Protein AF-A0A940ESU6-F1 (afdb_monomer)

Radius of gyration: 24.64 Å; Cα contacts (8 Å, |Δi|>4): 566; chains: 1; bounding box: 49×65×62 Å

Sequence (366 aa):
MRFLMAGLPDREAAVLEAFIGMSRRGATCERLRGTRLPASAAAAGDHCIVDLSGLDMPAWSVDREARLKALLDGRSAVIIVPPGEGGGWLSASSRAAIRQPAAWVQKPCTTEAVRAALDQILGGSPTQAVASPALSRAGWRPSLEGLTLATGAIAALDEAFPQVRQKSFLRLLTDALDRQRPCELRVSNVQVLIVEPRRGWVASSVPPSLLARLARGEHPAEAILVREFSEAQACERARALGPRQELGTFMWQRCIDAWRGGAGGPASRDLAIRLDACPDFTRLAAPAPVHLQLAAICLKTPQSFSALRRLFPRHDAADIALFFVGAVLSGAARVLPLGAAPQAAPAVDPSPRRRGFFRALLDKLF

Nearest PDB structures (foldseek):
  4d6x-assembly1_A  TM=5.826E-01  e=1.244E-01  Brucella abortus
  5m7n-assembly1_A  TM=5.277E-01  e=8.865E-02  Brucella abortus str. 2308 A
  5m7o-assembly1_B  TM=6.537E-01  e=4.829E-01  Brucella abortus str. 2308 A
  5m7p-assembly1_A  TM=5.525E-01  e=1.955E-01  Brucella abortus str. 2308 A
  5m7o-assembly1_A  TM=5.068E-01  e=1.650E-01  Brucella abortus str. 2308 A

Mean predicted aligned error: 18.27 Å

Structure (mmCIF, N/CA/C/O backbone):
data_AF-A0A940ESU6-F1
#
_entry.id   AF-A0A940ESU6-F1
#
loop_
_atom_site.group_PDB
_atom_site.id
_atom_site.type_symbol
_atom_site.label_atom_id
_atom_site.label_alt_id
_atom_site.label_comp_id
_atom_site.label_asym_id
_atom_site.label_entity_id
_atom_site.label_seq_id
_atom_site.pdbx_PDB_ins_code
_atom_site.Cartn_x
_atom_site.Cartn_y
_atom_site.Cartn_z
_atom_site.occupancy
_atom_site.B_iso_or_equiv
_atom_site.auth_seq_id
_atom_site.auth_comp_id
_atom_site.auth_asym_id
_atom_site.auth_atom_id
_atom_site.pdbx_PDB_model_num
ATOM 1 N N . MET A 1 1 ? -24.312 31.642 16.211 1.00 73.31 1 MET A N 1
ATOM 2 C CA . MET A 1 1 ? -22.966 31.761 15.600 1.00 73.31 1 MET A CA 1
ATOM 3 C C . MET A 1 1 ? -23.152 31.884 14.107 1.00 73.31 1 MET A C 1
ATOM 5 O O . MET A 1 1 ? -23.966 31.136 13.575 1.00 73.31 1 MET A O 1
ATOM 9 N N . ARG A 1 2 ? -22.461 32.812 13.450 1.00 78.88 2 ARG A N 1
ATOM 10 C CA . ARG A 1 2 ? -22.667 33.063 12.019 1.00 78.88 2 ARG A CA 1
ATOM 11 C C . ARG A 1 2 ? -21.401 32.747 11.233 1.00 78.88 2 ARG A C 1
ATOM 13 O O . ARG A 1 2 ? -20.345 33.298 11.544 1.00 78.88 2 ARG A O 1
ATOM 20 N N . PHE A 1 3 ? -21.520 31.864 10.248 1.00 81.50 3 PHE A N 1
ATOM 21 C CA . PHE A 1 3 ? -20.424 31.421 9.392 1.00 81.50 3 PHE A CA 1
ATOM 22 C C . PHE A 1 3 ? -20.584 31.986 7.987 1.00 81.50 3 PHE A C 1
ATOM 24 O O . PHE A 1 3 ? -21.598 31.743 7.340 1.00 81.50 3 PHE A O 1
ATOM 31 N N . LEU A 1 4 ? -19.561 32.678 7.496 1.00 83.06 4 LEU A N 1
ATOM 32 C CA . LEU A 1 4 ? -19.469 33.078 6.098 1.00 83.06 4 LEU A CA 1
ATOM 33 C C . LEU A 1 4 ? -18.681 32.024 5.315 1.00 83.06 4 LEU A C 1
ATOM 35 O O . LEU A 1 4 ? -17.553 31.702 5.680 1.00 83.06 4 LEU A O 1
ATOM 39 N N . MET A 1 5 ? -19.244 31.507 4.229 1.00 85.12 5 MET A N 1
ATOM 40 C CA . MET A 1 5 ? -18.590 30.552 3.333 1.00 85.12 5 MET A CA 1
ATOM 41 C C . MET A 1 5 ? -18.234 31.217 2.003 1.00 85.12 5 MET A C 1
ATOM 43 O O . MET A 1 5 ? -19.119 31.740 1.330 1.00 85.12 5 MET A O 1
ATOM 47 N N . ALA A 1 6 ? -16.961 31.174 1.603 1.00 82.94 6 ALA A N 1
ATOM 48 C CA . ALA A 1 6 ? -16.468 31.804 0.377 1.00 82.94 6 ALA A CA 1
ATOM 49 C C . ALA A 1 6 ? -15.573 30.858 -0.438 1.00 82.94 6 ALA A C 1
ATOM 51 O O . ALA A 1 6 ? -14.748 30.134 0.117 1.00 82.94 6 ALA A O 1
ATOM 52 N N . GLY A 1 7 ? -15.728 30.870 -1.766 1.00 76.88 7 GLY A N 1
ATOM 53 C CA . GLY A 1 7 ? -14.922 30.058 -2.690 1.00 76.88 7 GLY A CA 1
ATOM 54 C C . GLY A 1 7 ? -15.254 28.563 -2.708 1.00 76.88 7 GLY A C 1
ATOM 55 O O . GLY A 1 7 ? -14.616 27.812 -3.433 1.00 76.88 7 GLY A O 1
ATOM 56 N N . LEU A 1 8 ? -16.240 28.109 -1.935 1.00 81.19 8 LEU A N 1
ATOM 57 C CA . LEU A 1 8 ? -16.638 26.703 -1.899 1.00 81.19 8 LEU A CA 1
ATOM 58 C C . LEU A 1 8 ? -17.593 26.367 -3.060 1.00 81.19 8 LEU A C 1
ATOM 60 O O . LEU A 1 8 ? -18.549 27.115 -3.283 1.00 81.19 8 LEU A O 1
ATOM 64 N N . PRO A 1 9 ? -17.410 25.230 -3.759 1.00 79.19 9 PRO A N 1
ATOM 65 C CA . PRO A 1 9 ? -18.409 24.704 -4.687 1.00 79.19 9 PRO A CA 1
ATOM 66 C C . PRO A 1 9 ? -19.761 24.486 -3.992 1.00 79.19 9 PRO A C 1
ATOM 68 O O . PRO A 1 9 ? -19.794 24.058 -2.837 1.00 79.19 9 PRO A O 1
ATOM 71 N N . ASP A 1 10 ? -20.882 24.680 -4.698 1.00 75.44 10 ASP A N 1
ATOM 72 C CA . ASP A 1 10 ? -22.237 24.594 -4.114 1.00 75.44 10 ASP A CA 1
ATOM 73 C C . ASP A 1 10 ? -22.499 23.288 -3.349 1.00 75.44 10 ASP A C 1
ATOM 75 O O . ASP A 1 10 ? -23.154 23.288 -2.302 1.00 75.44 10 ASP A O 1
ATOM 79 N N . ARG A 1 11 ? -21.949 22.177 -3.856 1.00 75.81 11 ARG A N 1
ATOM 80 C CA . ARG A 1 11 ? -22.033 20.856 -3.225 1.00 75.81 11 ARG A CA 1
ATOM 81 C C . ARG A 1 11 ? -21.258 20.792 -1.906 1.00 75.81 11 ARG A C 1
ATOM 83 O O . ARG A 1 11 ? -21.775 20.255 -0.933 1.00 75.81 11 ARG A O 1
ATOM 90 N N . GLU A 1 12 ? -20.039 21.325 -1.864 1.00 74.50 12 GLU A N 1
ATOM 91 C CA . GLU A 1 12 ? -19.199 21.330 -0.657 1.00 74.50 12 GLU A CA 1
ATOM 92 C C . GLU A 1 12 ? -19.767 22.283 0.400 1.00 74.50 12 GLU A C 1
ATOM 94 O O . GLU A 1 12 ? -19.873 21.913 1.569 1.00 74.50 12 GLU A O 1
ATOM 99 N N . ALA A 1 13 ? -20.229 23.464 -0.021 1.00 78.88 13 ALA A N 1
ATOM 100 C CA . ALA A 1 13 ? -20.897 24.421 0.855 1.00 78.88 13 ALA A CA 1
ATOM 101 C C . ALA A 1 13 ? -22.163 23.826 1.497 1.00 78.88 13 ALA A C 1
ATOM 103 O O . ALA A 1 13 ? -22.389 24.011 2.689 1.00 78.88 13 ALA A O 1
ATOM 104 N N . ALA A 1 14 ? -22.961 23.056 0.745 1.00 77.12 14 ALA A N 1
ATOM 105 C CA . ALA A 1 14 ? -24.153 22.391 1.279 1.00 77.12 14 ALA A CA 1
ATOM 106 C C . ALA A 1 14 ? -23.835 21.303 2.313 1.00 77.12 14 ALA A C 1
ATOM 108 O O . ALA A 1 14 ? -24.526 21.196 3.326 1.00 77.12 14 ALA A O 1
ATOM 109 N N . VAL A 1 15 ? -22.777 20.518 2.089 1.00 79.50 15 VAL A N 1
ATOM 110 C CA . VAL A 1 15 ? -22.324 19.508 3.058 1.00 79.50 15 VAL A CA 1
ATOM 111 C C . VAL A 1 15 ? -21.823 20.173 4.339 1.00 79.50 15 VAL A C 1
ATOM 113 O O . VAL A 1 15 ? -22.160 19.723 5.434 1.00 79.50 15 VAL A O 1
ATOM 116 N N . LEU A 1 16 ? -21.051 21.254 4.218 1.00 78.50 16 LEU A N 1
ATOM 117 C CA . LEU A 1 16 ? -20.539 21.995 5.370 1.00 78.50 16 LEU A CA 1
ATOM 118 C C . LEU A 1 16 ? -21.650 22.704 6.144 1.00 78.50 16 LEU A C 1
ATOM 120 O O . LEU A 1 16 ? -21.631 22.692 7.369 1.00 78.50 16 LEU A O 1
ATOM 124 N N . GLU A 1 17 ? -22.651 23.248 5.459 1.00 80.62 17 GLU A N 1
ATOM 125 C CA . GLU A 1 17 ? -23.815 23.869 6.093 1.00 80.62 17 GLU A CA 1
ATOM 126 C C . GLU A 1 17 ? -24.630 22.857 6.905 1.00 80.62 17 GLU A C 1
ATOM 128 O O . GLU A 1 17 ? -24.913 23.095 8.081 1.00 80.62 17 GLU A O 1
ATOM 133 N N . ALA A 1 18 ? -24.931 21.690 6.325 1.00 77.38 18 ALA A N 1
ATOM 134 C CA . ALA A 1 18 ? -25.607 20.607 7.037 1.00 77.38 18 ALA A CA 1
ATOM 135 C C . ALA A 1 18 ? -24.786 20.131 8.247 1.00 77.38 18 ALA A C 1
ATOM 137 O O . ALA A 1 18 ? -25.321 19.930 9.339 1.00 77.38 18 ALA A O 1
ATOM 138 N N . PHE A 1 19 ? -23.468 20.006 8.077 1.00 78.56 19 PHE A N 1
ATOM 139 C CA . PHE A 1 19 ? -22.555 19.605 9.141 1.00 78.56 19 PHE A CA 1
ATOM 140 C C . PHE A 1 19 ? -22.492 20.624 10.290 1.00 78.56 19 PHE A C 1
ATOM 142 O O . PHE A 1 19 ? -22.550 20.242 11.462 1.00 78.56 19 PHE A O 1
ATOM 149 N N . ILE A 1 20 ? -22.403 21.919 9.984 1.00 78.12 20 ILE A N 1
ATOM 150 C CA . ILE A 1 20 ? -22.392 22.994 10.983 1.00 78.12 20 ILE A CA 1
ATOM 151 C C . ILE A 1 20 ? -23.740 23.049 11.708 1.00 78.12 20 ILE A C 1
ATOM 153 O O . ILE A 1 20 ? -23.760 23.098 12.937 1.00 78.12 20 ILE A O 1
ATOM 157 N N . GLY A 1 21 ? -24.856 22.936 10.981 1.00 74.38 21 GLY A N 1
ATOM 158 C CA . GLY A 1 21 ? -26.196 22.895 11.571 1.00 74.38 21 GLY A CA 1
ATOM 159 C C . GLY A 1 21 ? -26.410 21.702 12.512 1.00 74.38 21 GLY A C 1
ATOM 160 O O . GLY A 1 21 ? -27.033 21.845 13.565 1.00 74.38 21 GLY A O 1
ATOM 161 N N . MET A 1 22 ? -25.846 20.533 12.184 1.00 73.31 22 MET A N 1
ATOM 162 C CA . MET A 1 22 ? -25.889 19.340 13.040 1.00 73.31 22 MET A CA 1
ATOM 163 C C . MET A 1 22 ? -24.977 19.440 14.269 1.00 73.31 22 MET A C 1
ATOM 165 O O . MET A 1 22 ? -25.348 18.993 15.354 1.00 73.31 22 MET A O 1
ATOM 169 N N . SER A 1 23 ? -23.767 19.977 14.100 1.00 68.88 23 SER A N 1
ATOM 170 C CA . SER A 1 23 ? -22.746 20.022 15.156 1.00 68.88 23 SER A CA 1
ATOM 171 C C . SER A 1 23 ? -22.930 21.194 16.122 1.00 68.88 23 SER A C 1
ATOM 173 O O . SER A 1 23 ? -22.503 21.112 17.277 1.00 68.88 23 SER A O 1
ATOM 175 N N . ARG A 1 24 ? -23.583 22.277 15.681 1.00 71.94 24 ARG A N 1
ATOM 176 C CA . ARG A 1 24 ? -23.771 23.516 16.441 1.00 71.94 24 ARG A CA 1
ATOM 177 C C . ARG A 1 24 ? -25.217 24.002 16.298 1.00 71.94 24 ARG A C 1
ATOM 179 O O . ARG A 1 24 ? -25.587 24.658 15.327 1.00 71.94 24 ARG A O 1
ATOM 186 N N . ARG A 1 25 ? -26.048 23.701 17.304 1.00 66.69 25 ARG A N 1
ATOM 187 C CA . ARG A 1 25 ? -27.444 24.170 17.348 1.00 66.69 25 ARG A CA 1
ATOM 188 C C . ARG A 1 25 ? -27.490 25.702 17.296 1.00 66.69 25 ARG A C 1
ATOM 190 O O . ARG A 1 25 ? -26.841 26.361 18.102 1.00 66.69 25 ARG A O 1
ATOM 197 N N . GLY A 1 26 ? -28.265 26.257 16.363 1.00 69.06 26 GLY A N 1
ATOM 198 C CA . GLY A 1 26 ? -28.421 27.708 16.196 1.00 69.06 26 GLY A CA 1
ATOM 199 C C . GLY A 1 26 ? -27.279 28.403 15.441 1.00 69.06 26 GLY A C 1
ATOM 200 O O . GLY A 1 26 ? -27.174 29.630 15.487 1.00 69.06 26 GLY A O 1
ATOM 201 N N . ALA A 1 27 ? -26.400 27.652 14.768 1.00 76.69 27 ALA A N 1
ATOM 202 C CA . ALA A 1 27 ? -25.457 28.227 13.816 1.00 76.69 27 ALA A CA 1
ATOM 203 C C . ALA A 1 27 ? -26.153 28.547 12.484 1.00 76.69 27 ALA A C 1
ATOM 205 O O . ALA A 1 27 ? -26.906 27.724 11.966 1.00 76.69 27 ALA A O 1
ATOM 206 N N . THR A 1 28 ? -25.891 29.728 11.925 1.00 77.88 28 THR A N 1
ATOM 207 C CA . THR A 1 28 ? -26.355 30.114 10.587 1.00 77.88 28 THR A CA 1
ATOM 208 C C . THR A 1 28 ? -25.169 30.213 9.644 1.00 77.88 28 THR A C 1
ATOM 210 O O . THR A 1 28 ? -24.077 30.627 10.042 1.00 77.88 28 THR A O 1
ATOM 213 N N . CYS A 1 29 ? -25.379 29.809 8.396 1.00 80.12 29 CYS A N 1
ATOM 214 C CA . CYS A 1 29 ? -24.358 29.843 7.365 1.00 80.12 29 CYS A CA 1
ATOM 215 C C . CYS A 1 29 ? -24.812 30.743 6.220 1.00 80.12 29 CYS A C 1
ATOM 217 O O . CYS A 1 29 ? -25.910 30.571 5.699 1.00 80.12 29 CYS A O 1
ATOM 219 N N . GLU A 1 30 ? -23.961 31.674 5.810 1.00 80.12 30 GLU A N 1
ATOM 220 C CA . GLU A 1 30 ? -24.191 32.534 4.656 1.00 80.12 30 GLU A CA 1
ATOM 221 C C . GLU A 1 30 ? -23.155 32.221 3.580 1.00 80.12 30 GLU A C 1
ATOM 223 O O . GLU A 1 30 ? -21.959 32.113 3.858 1.00 80.12 30 GLU A O 1
ATOM 228 N N . ARG A 1 31 ? -23.610 32.032 2.339 1.00 81.31 31 ARG A N 1
ATOM 229 C CA . ARG A 1 31 ? -22.743 31.678 1.212 1.00 81.31 31 ARG A CA 1
ATOM 230 C C . ARG A 1 31 ? -22.482 32.905 0.357 1.00 81.31 31 ARG A C 1
ATOM 232 O O . ARG A 1 31 ? -23.414 33.488 -0.194 1.00 81.31 31 ARG A O 1
ATOM 239 N N . LEU A 1 32 ? -21.213 33.242 0.172 1.00 73.31 32 LEU A N 1
ATOM 240 C CA . LEU A 1 32 ? -20.806 34.273 -0.763 1.00 73.31 32 LEU A CA 1
ATOM 241 C C . LEU A 1 32 ? -20.721 33.682 -2.175 1.00 73.31 32 LEU A C 1
ATOM 243 O O . LEU A 1 32 ? -19.867 32.841 -2.457 1.00 73.31 32 LEU A O 1
ATOM 247 N N . ARG A 1 33 ? -21.614 34.121 -3.069 1.00 64.25 33 ARG A N 1
ATOM 248 C CA . ARG A 1 33 ? -21.587 33.734 -4.486 1.00 64.25 33 ARG A CA 1
ATOM 249 C C . ARG A 1 33 ? -20.715 34.710 -5.281 1.00 64.25 33 ARG A C 1
ATOM 251 O O . ARG A 1 33 ? -21.011 35.899 -5.328 1.00 64.25 33 ARG A O 1
ATOM 258 N N . GLY A 1 34 ? -19.676 34.189 -5.935 1.00 56.22 34 GLY A N 1
ATOM 259 C CA . GLY A 1 34 ? -18.743 34.954 -6.774 1.00 56.22 34 GLY A CA 1
ATOM 260 C C . GLY A 1 34 ? -17.385 35.241 -6.116 1.00 56.22 34 GLY A C 1
ATOM 261 O O . GLY A 1 34 ? -17.184 35.005 -4.929 1.00 56.22 34 GLY A O 1
ATOM 262 N N . THR A 1 35 ? -16.431 35.745 -6.908 1.00 51.88 35 THR A N 1
ATOM 263 C CA . THR A 1 35 ? -15.040 36.027 -6.487 1.00 51.88 35 THR A CA 1
ATOM 264 C C . THR A 1 35 ? -14.836 37.433 -5.906 1.00 51.88 35 THR A C 1
ATOM 266 O O . THR A 1 35 ? -13.734 37.765 -5.468 1.00 51.88 35 THR A O 1
ATOM 269 N N . ARG A 1 36 ? -15.877 38.280 -5.898 1.00 49.56 36 ARG A N 1
ATOM 270 C CA . ARG A 1 36 ? -15.840 39.651 -5.361 1.00 49.56 36 ARG A CA 1
ATOM 271 C C . ARG A 1 36 ? -16.763 39.789 -4.153 1.00 49.56 36 ARG A C 1
ATOM 273 O O . ARG A 1 36 ? -17.926 39.403 -4.208 1.00 49.56 36 ARG A O 1
ATOM 280 N N . LEU A 1 37 ? -16.235 40.385 -3.087 1.00 50.41 37 LEU A N 1
ATOM 281 C CA . LEU A 1 37 ? -16.977 40.741 -1.878 1.00 50.41 37 LEU A CA 1
ATOM 282 C C . LEU A 1 37 ? -17.888 41.951 -2.148 1.00 50.41 37 LEU A C 1
ATOM 284 O O . LEU A 1 37 ? -17.381 42.983 -2.592 1.00 50.41 37 LEU A O 1
ATOM 288 N N . PRO A 1 38 ? -19.199 41.887 -1.861 1.00 48.28 38 PRO A N 1
ATOM 289 C CA . PRO A 1 38 ? -20.012 43.084 -1.747 1.00 48.28 38 PRO A CA 1
ATOM 290 C C . PRO A 1 38 ? -19.592 43.843 -0.482 1.00 48.28 38 PRO A C 1
ATOM 292 O O . PRO A 1 38 ? -19.350 43.239 0.564 1.00 48.28 38 PRO A O 1
ATOM 295 N N . ALA A 1 39 ? -19.539 45.175 -0.559 1.00 42.62 39 ALA A N 1
ATOM 296 C CA . ALA A 1 39 ? -19.181 46.050 0.564 1.00 42.62 39 ALA A CA 1
ATOM 297 C C . ALA A 1 39 ? -20.083 45.859 1.809 1.00 42.62 39 ALA A C 1
ATOM 299 O O . ALA A 1 39 ? -19.706 46.235 2.913 1.00 42.62 39 ALA A O 1
ATOM 300 N N . SER A 1 40 ? -21.252 45.229 1.648 1.00 45.75 40 SER A N 1
ATOM 301 C CA . SER A 1 40 ? -22.200 44.896 2.717 1.00 45.75 40 SER A CA 1
ATOM 302 C C . SER A 1 40 ? -21.922 43.571 3.448 1.00 45.75 40 SER A C 1
ATOM 304 O O . SER A 1 40 ? -22.578 43.292 4.449 1.00 45.75 40 SER A O 1
ATOM 306 N N . ALA A 1 41 ? -20.942 42.761 3.019 1.00 46.97 41 ALA A N 1
ATOM 307 C CA . ALA A 1 41 ? -20.563 41.515 3.709 1.00 46.97 41 ALA A CA 1
ATOM 308 C C . ALA A 1 41 ? -19.864 41.747 5.069 1.00 46.97 41 ALA A C 1
ATOM 310 O O . ALA A 1 41 ? -19.589 40.793 5.804 1.00 46.97 41 ALA A O 1
ATOM 311 N N . ALA A 1 42 ? -19.597 43.013 5.415 1.00 46.09 42 ALA A N 1
ATOM 312 C CA . ALA A 1 42 ? -19.038 43.446 6.694 1.00 46.09 42 ALA A CA 1
ATOM 313 C C . ALA A 1 42 ? -19.939 43.106 7.900 1.00 46.09 42 ALA A C 1
ATOM 315 O O . ALA A 1 42 ? -19.461 43.040 9.027 1.00 46.09 42 ALA A O 1
ATOM 316 N N . ALA A 1 43 ? -21.231 42.833 7.685 1.00 49.25 43 ALA A N 1
ATOM 317 C CA . ALA A 1 43 ? -22.179 42.584 8.771 1.00 49.25 43 ALA A CA 1
ATOM 318 C C . ALA A 1 43 ? -22.502 41.100 9.027 1.00 49.25 43 ALA A C 1
ATOM 320 O O . ALA A 1 43 ? -23.315 40.826 9.906 1.00 49.25 43 ALA A O 1
ATOM 321 N N . ALA A 1 44 ? -21.915 40.136 8.307 1.00 52.34 44 ALA A N 1
ATOM 322 C CA . ALA A 1 44 ? -22.524 38.812 8.098 1.00 52.34 44 ALA A CA 1
ATOM 323 C C . ALA A 1 44 ? -21.746 37.583 8.633 1.00 52.34 44 ALA A C 1
ATOM 325 O O . ALA A 1 44 ? -21.850 36.491 8.082 1.00 52.34 44 ALA A O 1
ATOM 326 N N . GLY A 1 45 ? -20.962 37.697 9.707 1.00 58.44 45 GLY A N 1
ATOM 327 C CA . GLY A 1 45 ? -20.339 36.498 10.281 1.00 58.44 45 GLY A CA 1
ATOM 328 C C . GLY A 1 45 ? -19.322 36.765 11.375 1.00 58.44 45 GLY A C 1
ATOM 329 O O . GLY A 1 45 ? -18.513 37.673 11.230 1.00 58.44 45 GLY A O 1
ATOM 330 N N . ASP A 1 46 ? -19.331 35.936 12.419 1.00 69.88 46 ASP A N 1
ATOM 331 C CA . ASP A 1 46 ? -18.294 35.936 13.462 1.00 69.88 46 ASP A CA 1
ATOM 332 C C . ASP A 1 46 ? -17.089 35.072 13.023 1.00 69.88 46 ASP A C 1
ATOM 334 O O . ASP A 1 46 ? -15.964 35.265 13.487 1.00 69.88 46 ASP A O 1
ATOM 338 N N . HIS A 1 47 ? -17.316 34.139 12.082 1.00 81.56 47 HIS A N 1
ATOM 339 C CA . HIS A 1 47 ? -16.320 33.198 11.565 1.00 81.56 47 HIS A CA 1
ATOM 340 C C . HIS A 1 47 ? -16.428 33.008 10.045 1.00 81.56 47 HIS A C 1
ATOM 342 O O . HIS A 1 47 ? -17.515 33.115 9.474 1.00 81.56 47 HIS A O 1
ATOM 348 N N . CYS A 1 48 ? -15.315 32.661 9.396 1.00 83.38 48 CYS A N 1
ATOM 349 C CA . CYS A 1 48 ? -15.237 32.445 7.949 1.00 83.38 48 CYS A CA 1
ATOM 350 C C . CYS A 1 48 ? -14.714 31.045 7.597 1.00 83.38 48 CYS A C 1
ATOM 352 O O . CYS A 1 48 ? -13.814 30.527 8.251 1.00 83.38 48 CYS A O 1
ATOM 354 N N . ILE A 1 49 ? -15.230 30.454 6.521 1.00 86.06 49 ILE A N 1
ATOM 355 C CA . ILE A 1 49 ? -14.673 29.269 5.863 1.00 86.06 49 ILE A CA 1
ATOM 356 C C . ILE A 1 49 ? -14.370 29.652 4.419 1.00 86.06 49 ILE A C 1
ATOM 358 O O . ILE A 1 49 ? -15.267 30.038 3.669 1.00 86.06 49 ILE A O 1
ATOM 362 N N . VAL A 1 50 ? -13.099 29.576 4.039 1.00 86.31 50 VAL A N 1
ATOM 363 C CA . VAL A 1 50 ? -12.601 30.127 2.778 1.00 86.31 50 VAL A CA 1
ATOM 364 C C . VAL A 1 50 ? -11.843 29.064 2.002 1.00 86.31 50 VAL A C 1
ATOM 366 O O . VAL A 1 50 ? -10.856 28.546 2.506 1.00 86.31 50 VAL A O 1
ATOM 369 N N . ASP A 1 51 ? -12.241 28.788 0.763 1.00 86.81 51 ASP A N 1
ATOM 370 C CA . ASP A 1 51 ? -11.449 27.987 -0.175 1.00 86.81 51 ASP A CA 1
ATOM 371 C C . ASP A 1 51 ? -10.664 28.881 -1.135 1.00 86.81 51 ASP A C 1
ATOM 373 O O . ASP A 1 51 ? -11.226 29.554 -2.001 1.00 86.81 51 ASP A O 1
ATOM 377 N N . LEU A 1 52 ? -9.335 28.869 -0.992 1.00 84.19 52 LEU A N 1
ATOM 378 C CA . LEU A 1 52 ? -8.443 29.696 -1.802 1.00 84.19 52 LEU A CA 1
ATOM 379 C C . LEU A 1 52 ? -8.453 29.296 -3.277 1.00 84.19 52 LEU A C 1
ATOM 381 O O . LEU A 1 52 ? -8.239 30.146 -4.138 1.00 84.19 52 LEU A O 1
ATOM 385 N N . SER A 1 53 ? -8.720 28.025 -3.588 1.00 82.75 53 SER A N 1
ATOM 386 C CA . SER A 1 53 ? -8.759 27.565 -4.980 1.00 82.75 53 SER A CA 1
ATOM 387 C C . SER A 1 53 ? -9.977 28.137 -5.701 1.00 82.75 53 SER A C 1
ATOM 389 O O . SER A 1 53 ? -9.851 28.643 -6.812 1.00 82.75 53 SER A O 1
ATOM 391 N N . GLY A 1 54 ? -11.147 28.120 -5.056 1.00 78.62 54 GLY A N 1
ATOM 392 C CA . GLY A 1 54 ? -12.368 28.682 -5.636 1.00 78.62 54 GLY A CA 1
ATOM 393 C C . GLY A 1 54 ? -12.481 30.206 -5.545 1.00 78.62 54 GLY A C 1
ATOM 394 O O . GLY A 1 54 ? -13.367 30.784 -6.168 1.00 78.62 54 GLY A O 1
ATOM 395 N N . LEU A 1 55 ? -11.565 30.874 -4.834 1.00 78.06 55 LEU A N 1
ATOM 396 C CA . LEU A 1 55 ? -11.380 32.329 -4.899 1.00 78.06 55 LEU A CA 1
ATOM 397 C C . LEU A 1 55 ? -10.306 32.779 -5.906 1.00 78.06 55 LEU A C 1
ATOM 399 O O . LEU A 1 55 ? -9.908 33.942 -5.883 1.00 78.06 55 LEU A O 1
ATOM 403 N N . ASP A 1 56 ? -9.823 31.884 -6.774 1.00 79.81 56 ASP A N 1
ATOM 404 C CA . ASP A 1 56 ? -8.752 32.167 -7.746 1.00 79.81 56 ASP A CA 1
ATOM 405 C C . ASP A 1 56 ? -7.430 32.638 -7.089 1.00 79.81 56 ASP A C 1
ATOM 407 O O . ASP A 1 56 ? -6.639 33.442 -7.602 1.00 79.81 56 ASP A O 1
ATOM 411 N N . MET A 1 57 ? -7.168 32.092 -5.900 1.00 80.44 57 MET A N 1
ATOM 412 C CA . MET A 1 57 ? -5.946 32.280 -5.121 1.00 80.44 57 MET A CA 1
ATOM 413 C C . MET A 1 57 ? -5.161 30.965 -4.910 1.00 80.44 57 MET A C 1
ATOM 415 O O . MET A 1 57 ? -4.692 30.706 -3.800 1.00 80.44 57 MET A O 1
ATOM 419 N N . PRO A 1 58 ? -4.940 30.124 -5.945 1.00 77.81 58 PRO A N 1
ATOM 420 C CA . PRO A 1 58 ? -4.306 28.812 -5.778 1.00 77.81 58 PRO A CA 1
ATOM 421 C C . PRO A 1 58 ? -2.803 28.876 -5.457 1.00 77.81 58 PRO A C 1
ATOM 423 O O . PRO A 1 58 ? -2.211 27.871 -5.087 1.00 77.81 58 PRO A O 1
ATOM 426 N N . ALA A 1 59 ? -2.157 30.033 -5.603 1.00 80.00 59 ALA A N 1
ATOM 427 C CA . ALA A 1 59 ? -0.754 30.215 -5.242 1.00 80.00 59 ALA A CA 1
ATOM 428 C C . ALA A 1 59 ? -0.568 31.521 -4.476 1.00 80.00 59 ALA A C 1
ATOM 430 O O . ALA A 1 59 ? -1.227 32.520 -4.789 1.00 80.00 59 ALA A O 1
ATOM 431 N N . TRP A 1 60 ? 0.322 31.510 -3.490 1.00 82.62 60 TRP A N 1
ATOM 432 C CA . TRP A 1 60 ? 0.608 32.675 -2.669 1.00 82.62 60 TRP A CA 1
ATOM 433 C C . TRP A 1 60 ? 1.269 33.786 -3.493 1.00 82.62 60 TRP A C 1
ATOM 435 O O . TRP A 1 60 ? 2.167 33.547 -4.299 1.00 82.62 60 TRP A O 1
ATOM 445 N N . SER A 1 61 ? 0.812 35.013 -3.265 1.00 78.19 61 SER A N 1
ATOM 446 C CA . SER A 1 61 ? 1.478 36.250 -3.665 1.00 78.19 61 SER A CA 1
ATOM 447 C C . SER A 1 61 ? 1.132 37.340 -2.653 1.00 78.19 61 SER A C 1
ATOM 449 O O . SER A 1 61 ? 0.113 37.244 -1.963 1.00 78.19 61 SER A O 1
ATOM 451 N N . VAL A 1 62 ? 1.945 38.397 -2.587 1.00 77.69 62 VAL A N 1
ATOM 452 C CA . VAL A 1 62 ? 1.722 39.529 -1.669 1.00 77.69 62 VAL A CA 1
ATOM 453 C C . VAL A 1 62 ? 0.340 40.161 -1.887 1.00 77.69 62 VAL A C 1
ATOM 455 O O . VAL A 1 62 ? -0.395 40.397 -0.928 1.00 77.69 62 VAL A O 1
ATOM 458 N N . ASP A 1 63 ? -0.070 40.336 -3.147 1.00 76.88 63 ASP A N 1
ATOM 459 C CA . ASP A 1 63 ? -1.385 40.890 -3.493 1.00 76.88 63 ASP A CA 1
ATOM 460 C C . ASP A 1 63 ? -2.540 39.989 -3.044 1.00 76.88 63 ASP A C 1
ATOM 462 O O . ASP A 1 63 ? -3.570 40.468 -2.566 1.00 76.88 63 ASP A O 1
ATOM 466 N N . ARG A 1 64 ? -2.388 38.668 -3.188 1.00 80.31 64 ARG A N 1
ATOM 467 C CA . ARG A 1 64 ? -3.408 37.703 -2.760 1.00 80.31 64 ARG A CA 1
ATOM 468 C C . ARG A 1 64 ? -3.488 37.616 -1.243 1.00 80.31 64 ARG A C 1
ATOM 470 O O . ARG A 1 64 ? -4.583 37.488 -0.707 1.00 80.31 64 ARG A O 1
ATOM 477 N N . GLU A 1 65 ? -2.366 37.728 -0.538 1.00 78.69 65 GLU A N 1
ATOM 478 C CA . GLU A 1 65 ? -2.353 37.788 0.924 1.00 78.69 65 GLU A CA 1
ATOM 479 C C . GLU A 1 65 ? -3.074 39.041 1.437 1.00 78.69 65 GLU A C 1
ATOM 481 O O . GLU A 1 65 ? -3.879 38.945 2.363 1.00 78.69 65 GLU A O 1
ATOM 486 N N . ALA A 1 66 ? -2.854 40.202 0.810 1.00 77.19 66 ALA A N 1
ATOM 487 C CA . ALA A 1 66 ? -3.580 41.429 1.137 1.00 77.19 66 ALA A CA 1
ATOM 488 C C . ALA A 1 66 ? -5.094 41.276 0.902 1.00 77.19 66 ALA A C 1
ATOM 490 O O . ALA A 1 66 ? -5.896 41.665 1.752 1.00 77.19 66 ALA A O 1
ATOM 491 N N . ARG A 1 67 ? -5.492 40.629 -0.204 1.00 76.38 67 ARG A N 1
ATOM 492 C CA . ARG A 1 67 ? -6.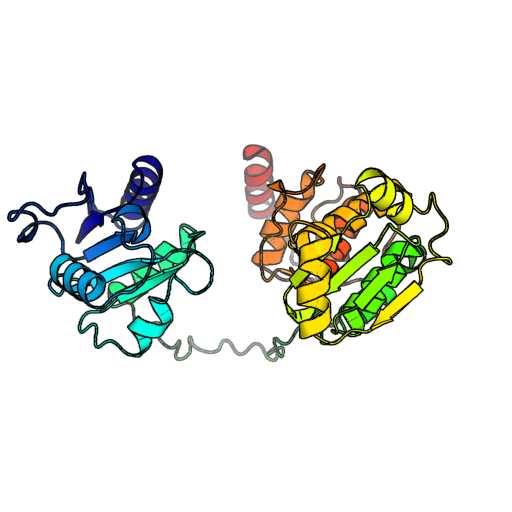900 40.298 -0.495 1.00 76.38 67 ARG A CA 1
ATOM 493 C C . ARG A 1 67 ? -7.497 39.332 0.525 1.00 76.38 67 ARG A C 1
ATOM 495 O O . ARG A 1 67 ? -8.626 39.543 0.954 1.00 76.38 67 ARG A O 1
ATOM 502 N N . LEU A 1 68 ? -6.753 38.308 0.946 1.00 79.19 68 LEU A N 1
ATOM 503 C CA . LEU A 1 68 ? -7.191 37.378 1.987 1.00 79.19 68 LEU A CA 1
ATOM 504 C C . LEU A 1 68 ? -7.348 38.097 3.334 1.00 79.19 68 LEU A C 1
ATOM 506 O O . LEU A 1 68 ? -8.356 37.910 4.002 1.00 79.19 68 LEU A O 1
ATOM 510 N N . LYS A 1 69 ? -6.416 38.973 3.720 1.00 77.38 69 LYS A N 1
ATOM 511 C CA . LYS A 1 69 ? -6.535 39.775 4.952 1.00 77.38 69 LYS A CA 1
ATOM 512 C C . LYS A 1 69 ? -7.766 40.679 4.930 1.00 77.38 69 LYS A C 1
ATOM 514 O O . LYS A 1 69 ? -8.498 40.702 5.916 1.00 77.38 69 LYS A O 1
ATOM 519 N N . ALA A 1 70 ? -8.022 41.350 3.806 1.00 76.81 70 ALA A N 1
ATOM 520 C CA . ALA A 1 70 ? -9.225 42.158 3.612 1.00 76.81 70 ALA A CA 1
ATOM 521 C C . ALA A 1 70 ? -10.511 41.311 3.641 1.00 76.81 70 ALA A C 1
ATOM 523 O O . ALA A 1 70 ? -11.513 41.736 4.201 1.00 76.81 70 ALA A O 1
ATOM 524 N N . LEU A 1 71 ? -10.481 40.093 3.086 1.00 75.00 71 LEU A N 1
ATOM 525 C CA . LEU A 1 71 ? -11.596 39.147 3.164 1.00 75.00 71 LEU A CA 1
ATOM 526 C C . LEU A 1 71 ? -11.860 38.710 4.602 1.00 75.00 71 LEU A C 1
ATOM 528 O O . LEU A 1 71 ? -13.011 38.578 4.998 1.00 75.00 71 LEU A O 1
ATOM 532 N N . LEU A 1 72 ? -10.821 38.433 5.380 1.00 77.44 72 LEU A N 1
ATOM 533 C CA . LEU A 1 72 ? -11.011 37.931 6.729 1.00 77.44 72 LEU A CA 1
ATOM 534 C C . LEU A 1 72 ? -11.403 39.046 7.708 1.00 77.44 72 LEU A C 1
ATOM 536 O O . LEU A 1 72 ? -12.183 38.770 8.609 1.00 77.44 72 LEU A O 1
ATOM 540 N N . ASP A 1 73 ? -10.932 40.281 7.512 1.00 73.81 73 ASP A N 1
ATOM 541 C CA . ASP A 1 73 ? -11.333 41.481 8.273 1.00 73.81 73 ASP A CA 1
ATOM 542 C C . ASP A 1 73 ? -11.355 41.267 9.804 1.00 73.81 73 ASP A C 1
ATOM 544 O O . ASP A 1 73 ? -12.315 41.574 10.502 1.00 73.81 73 ASP A O 1
ATOM 548 N N . GLY A 1 74 ? -10.316 40.607 10.332 1.00 68.19 74 GLY A N 1
ATOM 549 C CA . GLY A 1 74 ? -10.187 40.288 11.762 1.00 68.19 74 GLY A CA 1
ATOM 550 C C . GLY A 1 74 ? -11.012 39.094 12.271 1.00 68.19 74 GLY A C 1
ATOM 551 O O . GLY A 1 74 ? -10.869 38.723 13.435 1.00 68.19 74 GLY A O 1
ATOM 552 N N . ARG A 1 75 ? -11.822 38.444 11.425 1.00 76.94 75 ARG A N 1
ATOM 553 C CA . ARG A 1 75 ? -12.645 37.272 11.785 1.00 76.94 75 ARG A CA 1
ATOM 554 C C . ARG A 1 75 ? -11.823 35.994 11.888 1.00 76.94 75 ARG A C 1
ATOM 556 O O . ARG A 1 75 ? -10.884 35.790 11.114 1.00 76.94 75 ARG A O 1
ATOM 563 N N . SER A 1 76 ? -12.219 35.096 12.791 1.00 81.31 76 SER A N 1
ATOM 564 C CA . SER A 1 76 ? -11.617 33.762 12.891 1.00 81.31 76 SER A CA 1
ATOM 565 C C . SER A 1 76 ? -11.950 32.936 11.652 1.00 81.31 76 SER A C 1
ATOM 567 O O . SER A 1 76 ? -13.091 32.961 11.188 1.00 81.31 76 SER A O 1
ATOM 569 N N . ALA A 1 77 ? -10.982 32.198 11.110 1.00 84.69 77 ALA A N 1
ATOM 570 C CA . ALA A 1 77 ? -11.144 31.622 9.778 1.00 84.69 77 ALA A CA 1
ATOM 571 C C . ALA A 1 77 ? -10.598 30.205 9.622 1.00 84.69 77 ALA A C 1
ATOM 573 O O . ALA A 1 77 ? -9.464 29.918 9.994 1.00 84.69 77 ALA A O 1
ATOM 574 N N . VAL A 1 78 ? -11.377 29.338 8.983 1.00 87.00 78 VAL A N 1
ATOM 575 C CA . VAL A 1 78 ? -10.878 28.095 8.393 1.00 87.00 78 VAL A CA 1
ATOM 576 C C . VAL A 1 78 ? -10.492 28.382 6.947 1.00 87.00 78 VAL A C 1
ATOM 578 O O . VAL A 1 78 ? -11.334 28.781 6.144 1.00 87.00 78 VAL A O 1
ATOM 581 N N . ILE A 1 79 ? -9.221 28.187 6.612 1.00 86.25 79 ILE A N 1
ATOM 582 C CA . ILE A 1 79 ? -8.663 28.464 5.288 1.00 86.25 79 ILE A CA 1
ATOM 583 C C . ILE A 1 79 ? -8.312 27.136 4.625 1.00 86.25 79 ILE A C 1
ATOM 585 O O . ILE A 1 79 ? -7.447 26.398 5.095 1.00 86.25 79 ILE A O 1
ATOM 589 N N . ILE A 1 80 ? -8.987 26.837 3.522 1.00 86.44 80 ILE A N 1
ATOM 590 C CA . ILE A 1 80 ? -8.787 25.643 2.714 1.00 86.44 80 ILE A CA 1
ATOM 591 C C . ILE A 1 80 ? -7.804 25.972 1.589 1.00 86.44 80 ILE A C 1
ATOM 593 O O . ILE A 1 80 ? -8.051 26.856 0.765 1.00 86.44 80 ILE A O 1
ATOM 597 N N . VAL A 1 81 ? -6.681 25.255 1.558 1.00 84.12 81 VAL A N 1
ATOM 598 C CA . VAL A 1 81 ? -5.585 25.466 0.604 1.00 84.12 81 VAL A CA 1
ATOM 599 C C . VAL A 1 81 ? -5.483 24.321 -0.414 1.00 84.12 81 VAL A C 1
ATOM 601 O O . VAL A 1 81 ? -5.932 23.203 -0.136 1.00 84.12 81 VAL A O 1
ATOM 604 N N . PRO A 1 82 ? -4.880 24.565 -1.593 1.00 75.56 82 PRO A N 1
ATOM 605 C CA . PRO A 1 82 ? -4.636 23.529 -2.598 1.00 75.56 82 PRO A CA 1
ATOM 606 C C . PRO A 1 82 ? -3.794 22.348 -2.069 1.00 75.56 82 PRO A C 1
ATOM 608 O O . PRO A 1 82 ? -3.105 22.484 -1.055 1.00 75.56 82 PRO A O 1
ATOM 611 N N . PRO A 1 83 ? -3.809 21.189 -2.754 1.00 69.81 83 PRO A N 1
ATOM 612 C CA . PRO A 1 83 ? -2.996 20.032 -2.373 1.00 69.81 83 PRO A CA 1
ATOM 613 C C . PRO A 1 83 ? -1.482 20.294 -2.493 1.00 69.81 83 PRO A C 1
ATOM 615 O O . PRO A 1 83 ? -1.039 21.242 -3.142 1.00 69.81 83 PRO A O 1
ATOM 618 N N . GLY A 1 84 ? -0.671 19.413 -1.897 1.00 73.50 84 GLY A N 1
ATOM 619 C CA . GLY A 1 84 ? 0.796 19.484 -1.957 1.00 73.50 84 GLY A CA 1
ATOM 620 C C . GLY A 1 84 ? 1.367 20.517 -0.984 1.00 73.50 84 GLY A C 1
ATOM 621 O O . GLY A 1 84 ? 0.999 20.531 0.185 1.00 73.50 84 GLY A O 1
ATOM 622 N N . GLU A 1 85 ? 2.237 21.413 -1.451 1.00 67.81 85 GLU A N 1
ATOM 623 C CA . GLU A 1 85 ? 2.822 22.485 -0.618 1.00 67.81 85 GLU A CA 1
ATOM 624 C C . GLU A 1 85 ? 1.842 23.645 -0.326 1.00 67.81 85 GLU A C 1
ATOM 626 O O . GLU A 1 85 ? 2.239 24.732 0.097 1.00 67.81 85 GLU A O 1
ATOM 631 N N . GLY A 1 86 ? 0.542 23.462 -0.595 1.00 66.31 86 GLY A N 1
ATOM 632 C CA . GLY A 1 86 ? -0.473 24.489 -0.359 1.00 66.31 86 GLY A CA 1
ATOM 633 C C . GLY A 1 86 ? -0.323 25.713 -1.260 1.00 66.31 86 GLY A C 1
ATOM 634 O O . GLY A 1 86 ? -0.739 26.800 -0.874 1.00 66.31 86 GLY A O 1
ATOM 635 N N . GLY A 1 87 ? 0.331 25.580 -2.420 1.00 69.56 87 GLY A N 1
ATOM 636 C CA . GLY A 1 87 ? 0.607 26.702 -3.324 1.00 69.56 87 GLY A CA 1
ATOM 637 C C . GLY A 1 87 ? 1.526 27.776 -2.724 1.00 69.56 87 GLY A C 1
ATOM 638 O O . GLY A 1 87 ? 1.454 28.931 -3.132 1.00 69.56 87 GLY A O 1
ATOM 639 N N . GLY A 1 88 ? 2.339 27.429 -1.719 1.00 72.62 88 GLY A N 1
ATOM 640 C CA . GLY A 1 88 ? 3.193 28.372 -0.989 1.00 72.62 88 GLY A CA 1
ATOM 641 C C . GLY A 1 88 ? 2.490 29.110 0.156 1.00 72.62 88 GLY A C 1
ATOM 642 O O . GLY A 1 88 ? 3.159 29.796 0.928 1.00 72.62 88 GLY A O 1
ATOM 643 N N . TRP A 1 89 ? 1.173 28.933 0.329 1.00 77.25 89 TRP A N 1
ATOM 644 C CA . TRP A 1 89 ? 0.401 29.584 1.392 1.00 77.25 89 TRP A CA 1
ATOM 645 C C . TRP A 1 89 ? 0.779 29.114 2.792 1.00 77.25 89 TRP A C 1
ATOM 647 O O . TRP A 1 89 ? 0.803 29.934 3.698 1.00 77.25 89 TRP A O 1
ATOM 657 N N . LEU A 1 90 ? 1.113 27.833 2.972 1.00 74.62 90 LEU A N 1
ATOM 658 C CA . LEU A 1 90 ? 1.503 27.284 4.280 1.00 74.62 90 LEU A CA 1
ATOM 659 C C . LEU A 1 90 ? 2.889 27.774 4.722 1.00 74.62 90 LEU A C 1
ATOM 661 O O . LEU A 1 90 ? 3.122 28.113 5.883 1.00 74.62 90 LEU A O 1
ATOM 665 N N . SER A 1 91 ? 3.812 27.872 3.767 1.00 71.94 91 SER A N 1
ATOM 666 C CA . SER A 1 91 ? 5.137 28.449 3.993 1.00 71.94 91 SER A CA 1
ATOM 667 C C . SER A 1 91 ? 5.041 29.950 4.265 1.00 71.94 91 SER A C 1
ATOM 669 O O . SER A 1 91 ? 5.730 30.459 5.146 1.00 71.94 91 SER A O 1
ATOM 671 N N . ALA A 1 92 ? 4.155 30.661 3.565 1.00 65.19 92 ALA A N 1
ATOM 672 C CA . ALA A 1 92 ? 3.909 32.074 3.812 1.00 65.19 92 ALA A CA 1
ATOM 673 C C . ALA A 1 92 ? 3.160 32.326 5.126 1.00 65.19 92 ALA A C 1
ATOM 675 O O . ALA A 1 92 ? 3.523 33.252 5.837 1.00 65.19 92 ALA A O 1
ATOM 676 N N . SER A 1 93 ? 2.187 31.497 5.516 1.00 65.25 93 SER A N 1
ATOM 677 C CA . SER A 1 93 ? 1.409 31.667 6.753 1.00 65.25 93 SER A CA 1
ATOM 678 C C . SER A 1 93 ? 2.244 31.495 8.017 1.00 65.25 93 SER A C 1
ATOM 680 O O . SER A 1 93 ? 1.954 32.126 9.024 1.00 65.25 93 SER A O 1
ATOM 682 N N . SER A 1 94 ? 3.301 30.676 7.966 1.00 59.56 94 SER A N 1
ATOM 683 C CA . SER A 1 94 ? 4.282 30.579 9.059 1.00 59.56 94 SER A CA 1
ATOM 684 C C . SER A 1 94 ? 5.141 31.842 9.221 1.00 59.56 94 SER A C 1
ATOM 686 O O . SER A 1 94 ? 5.692 32.075 10.294 1.00 59.56 94 SER A O 1
ATOM 688 N N . ARG A 1 95 ? 5.244 32.669 8.170 1.00 55.16 95 ARG A N 1
ATOM 689 C CA . ARG A 1 95 ? 5.999 33.936 8.147 1.00 55.16 95 ARG A CA 1
ATOM 690 C C . ARG A 1 95 ? 5.098 35.169 8.266 1.00 55.16 95 ARG A C 1
ATOM 692 O O . ARG A 1 95 ? 5.547 36.219 8.716 1.00 55.16 95 ARG A O 1
ATOM 699 N N . ALA A 1 96 ? 3.844 35.056 7.842 1.00 52.34 96 ALA A N 1
ATOM 700 C CA . ALA A 1 96 ? 2.870 36.128 7.800 1.00 52.34 96 ALA A CA 1
ATOM 701 C C . ALA A 1 96 ? 2.160 36.261 9.149 1.00 52.34 96 ALA A C 1
ATOM 703 O O . ALA A 1 96 ? 1.546 35.322 9.651 1.00 52.34 96 ALA A O 1
ATOM 704 N N . ALA A 1 97 ? 2.177 37.470 9.707 1.00 51.41 97 ALA A N 1
ATOM 705 C CA . ALA A 1 97 ? 1.420 37.827 10.901 1.00 51.41 97 ALA A CA 1
ATOM 706 C C . ALA A 1 97 ? -0.082 37.953 10.581 1.00 51.41 97 ALA A C 1
ATOM 708 O O . ALA A 1 97 ? -0.635 39.055 10.533 1.00 51.41 97 ALA A O 1
ATOM 709 N N . ILE A 1 98 ? -0.753 36.830 10.316 1.00 60.16 98 ILE A N 1
ATOM 710 C CA . ILE A 1 98 ? -2.217 36.772 10.337 1.00 60.16 98 ILE A CA 1
ATOM 711 C C . ILE A 1 98 ? -2.618 36.908 11.805 1.00 60.16 98 ILE A C 1
ATOM 713 O O . ILE A 1 98 ? -2.367 36.022 12.615 1.00 60.16 98 ILE A O 1
ATOM 717 N N . ARG A 1 99 ? -3.139 38.086 12.162 1.00 54.81 99 ARG A N 1
ATOM 718 C CA . ARG A 1 99 ? -3.362 38.487 13.560 1.00 54.81 99 ARG A CA 1
ATOM 719 C C . ARG A 1 99 ? -4.560 37.788 14.209 1.00 54.81 99 ARG A C 1
ATOM 721 O O . ARG A 1 99 ? -4.637 37.754 15.431 1.00 54.81 99 ARG A O 1
ATOM 728 N N . GLN A 1 100 ? -5.481 37.251 13.411 1.00 66.81 100 GLN A N 1
ATOM 729 C CA . GLN A 1 100 ? -6.658 36.514 13.880 1.00 66.81 100 GLN A CA 1
ATOM 730 C C . GLN A 1 100 ? -6.415 34.995 13.991 1.00 66.81 100 GLN A C 1
ATOM 732 O O . GLN A 1 100 ? -5.574 34.451 13.272 1.00 66.81 100 GLN A O 1
ATOM 737 N N . PRO A 1 101 ? -7.188 34.277 14.828 1.00 65.50 101 PRO A N 1
ATOM 738 C CA . PRO A 1 101 ? -7.154 32.817 14.876 1.00 65.50 101 PRO A CA 1
ATOM 739 C C . PRO A 1 101 ? -7.584 32.213 13.532 1.00 65.50 101 PRO A C 1
ATOM 741 O O . PRO A 1 101 ? -8.746 32.307 13.131 1.00 65.50 101 PRO A O 1
ATOM 744 N N . ALA A 1 102 ? -6.633 31.583 12.840 1.00 77.00 102 ALA A N 1
ATOM 745 C CA . ALA A 1 102 ? -6.851 30.924 11.560 1.00 77.00 102 ALA A CA 1
ATOM 746 C C . ALA A 1 102 ? -6.365 29.470 11.600 1.00 77.00 102 ALA A C 1
ATOM 748 O O . ALA A 1 102 ? -5.240 29.195 12.019 1.00 77.00 102 ALA A O 1
ATOM 749 N N . ALA A 1 103 ? -7.209 28.548 11.140 1.00 82.44 103 ALA A N 1
ATOM 750 C CA . ALA A 1 103 ? -6.883 27.136 10.991 1.00 82.44 103 ALA A CA 1
ATOM 751 C C . ALA A 1 103 ? -6.773 26.783 9.506 1.00 82.44 103 ALA A C 1
ATOM 753 O O . ALA A 1 103 ? -7.626 27.159 8.701 1.00 82.44 103 ALA A O 1
ATOM 754 N N . TRP A 1 104 ? -5.720 26.057 9.142 1.00 82.81 104 TRP A N 1
ATOM 755 C CA . TRP A 1 104 ? -5.387 25.746 7.754 1.00 82.81 104 TRP A CA 1
ATOM 756 C C . TRP A 1 104 ? -5.724 24.292 7.448 1.00 82.81 104 TRP A C 1
ATOM 758 O O . TRP A 1 104 ? -5.294 23.390 8.162 1.00 82.81 104 TRP A O 1
ATOM 768 N N . VAL A 1 105 ? -6.478 24.061 6.376 1.00 83.69 105 VAL A N 1
ATOM 769 C CA . VAL A 1 105 ? -6.911 22.728 5.948 1.00 83.69 105 VAL A CA 1
ATOM 770 C C . VAL A 1 105 ? -6.471 22.510 4.507 1.00 83.69 105 VAL A C 1
ATOM 772 O O . VAL A 1 105 ? -6.794 23.298 3.626 1.00 83.69 105 VAL A O 1
ATOM 775 N N . GLN A 1 106 ? -5.731 21.442 4.233 1.00 81.31 106 GLN A N 1
ATOM 776 C CA . GLN A 1 106 ? -5.308 21.132 2.867 1.00 81.31 106 GLN A CA 1
ATOM 777 C C . GLN A 1 106 ? -6.356 20.296 2.137 1.00 81.31 106 GLN A C 1
ATOM 779 O O . GLN A 1 106 ? -6.998 19.429 2.731 1.00 81.31 106 GLN A O 1
ATOM 784 N N . LYS A 1 107 ? -6.497 20.520 0.828 1.00 76.12 107 LYS A N 1
ATOM 785 C CA . LYS A 1 107 ? -7.220 19.594 -0.046 1.00 76.12 107 LYS A CA 1
ATOM 786 C C . LYS A 1 107 ? -6.377 18.331 -0.307 1.00 76.12 107 LYS A C 1
ATOM 788 O O . LYS A 1 107 ? -5.171 18.459 -0.510 1.00 76.12 107 LYS A O 1
ATOM 793 N N . PRO A 1 108 ? -6.983 17.129 -0.367 1.00 71.44 108 PRO A N 1
ATOM 794 C CA . PRO A 1 108 ? -8.408 16.847 -0.165 1.00 71.44 108 PRO A CA 1
ATOM 795 C C . PRO A 1 108 ? -8.822 16.982 1.311 1.00 71.44 108 PRO A C 1
ATOM 797 O O . PRO A 1 108 ? -8.233 16.361 2.190 1.00 71.44 108 PRO A O 1
ATOM 800 N N . CYS A 1 109 ? -9.849 17.794 1.584 1.00 68.12 109 CYS A N 1
ATOM 801 C CA . CYS A 1 109 ? -10.288 18.100 2.943 1.00 68.12 109 CYS A CA 1
ATOM 802 C C . CYS A 1 109 ? -11.443 17.185 3.372 1.00 68.12 109 CYS A C 1
ATOM 804 O O . CYS A 1 109 ? -12.427 17.029 2.649 1.00 68.12 109 CYS A O 1
ATOM 806 N N . THR A 1 110 ? -11.347 16.594 4.564 1.00 74.69 110 THR A N 1
ATOM 807 C CA . THR A 1 110 ? -12.421 15.784 5.158 1.00 74.69 110 THR A CA 1
ATOM 808 C C . THR A 1 110 ? -13.273 16.625 6.107 1.00 74.69 110 THR A C 1
ATOM 810 O O . THR A 1 110 ? -12.811 17.620 6.668 1.00 74.69 110 THR A O 1
ATOM 813 N N . THR A 1 111 ? -14.515 16.204 6.356 1.00 70.81 111 THR A N 1
ATOM 814 C CA . THR A 1 111 ? -15.398 16.851 7.344 1.00 70.81 111 THR A CA 1
ATOM 815 C C . THR A 1 111 ? -14.779 16.863 8.748 1.00 70.81 111 THR A C 1
ATOM 817 O O . THR A 1 111 ? -15.000 17.795 9.513 1.00 70.81 111 THR A O 1
ATOM 820 N N . GLU A 1 112 ? -13.951 15.867 9.083 1.00 74.25 112 GLU A N 1
ATOM 821 C CA . GLU A 1 112 ? -13.208 15.820 10.346 1.00 74.25 112 GLU A CA 1
ATOM 822 C C . GLU A 1 112 ? -12.091 16.866 10.417 1.00 74.25 112 GLU A C 1
ATOM 824 O O . GLU A 1 112 ? -11.951 17.524 11.446 1.00 74.25 112 GLU A O 1
ATOM 829 N N . ALA A 1 113 ? -11.343 17.071 9.329 1.00 74.19 113 ALA A N 1
ATOM 830 C CA . ALA A 1 113 ? -10.323 18.115 9.267 1.00 74.19 113 ALA A CA 1
ATOM 831 C C . ALA A 1 113 ? -10.949 19.511 9.415 1.00 74.19 113 ALA A C 1
ATOM 833 O O . ALA A 1 113 ? -10.440 20.346 10.161 1.00 74.19 113 ALA A O 1
ATOM 834 N N . VAL A 1 114 ? -12.105 19.740 8.780 1.00 76.12 114 VAL A N 1
ATOM 835 C CA . VAL A 1 114 ? -12.860 20.992 8.940 1.00 76.12 114 VAL A CA 1
ATOM 836 C C . VAL A 1 114 ? -13.424 21.126 10.357 1.00 76.12 114 VAL A C 1
ATOM 838 O O . VAL A 1 114 ? -13.370 22.211 10.923 1.00 76.12 114 VAL A O 1
ATOM 841 N N . ARG A 1 115 ? -13.894 20.039 10.984 1.00 75.38 115 ARG A N 1
ATOM 842 C CA . ARG A 1 115 ? -14.338 20.045 12.389 1.00 75.38 115 ARG A CA 1
ATOM 843 C C . ARG A 1 115 ? -13.212 20.437 13.343 1.00 75.38 115 ARG A C 1
ATOM 845 O O . ARG A 1 115 ? -13.413 21.311 14.176 1.00 75.38 115 ARG A O 1
ATOM 852 N N . ALA A 1 116 ? -12.043 19.813 13.211 1.00 75.12 116 ALA A N 1
ATOM 853 C CA . ALA A 1 116 ? -10.882 20.120 14.041 1.00 75.12 116 ALA A CA 1
ATOM 854 C C . ALA A 1 116 ? -10.429 21.578 13.856 1.00 75.12 116 ALA A C 1
ATOM 856 O O . ALA A 1 116 ? -10.136 22.263 14.833 1.00 75.12 116 ALA A O 1
ATOM 857 N N . ALA A 1 117 ? -10.450 22.072 12.615 1.00 80.56 117 ALA A N 1
ATOM 858 C CA . ALA A 1 117 ? -10.153 23.465 12.300 1.00 80.56 117 ALA A CA 1
ATOM 859 C C . ALA A 1 117 ? -11.184 24.439 12.898 1.00 80.56 117 ALA A C 1
ATOM 861 O O . ALA A 1 117 ? -10.808 25.483 13.422 1.00 80.56 117 ALA A O 1
ATOM 862 N N . LEU A 1 118 ? -12.475 24.087 12.875 1.00 77.94 118 LEU A N 1
ATOM 863 C CA . LEU A 1 118 ? -13.538 24.852 13.530 1.00 77.94 118 LEU A CA 1
ATOM 864 C C . LEU A 1 118 ? -13.349 24.885 15.052 1.00 77.94 118 LEU A C 1
ATOM 866 O O . LEU A 1 118 ? -13.417 25.953 15.651 1.00 77.94 118 LEU A O 1
ATOM 870 N N . ASP A 1 119 ? -13.058 23.745 15.676 1.00 79.19 119 ASP A N 1
ATOM 871 C CA . ASP A 1 119 ? -12.812 23.661 17.121 1.00 79.19 119 ASP A CA 1
ATOM 872 C C . ASP A 1 119 ? -11.602 24.528 17.536 1.00 79.19 119 ASP A C 1
ATOM 874 O O . ASP A 1 119 ? -11.646 25.202 18.568 1.00 79.19 119 ASP A O 1
ATOM 878 N N . GLN A 1 120 ? -10.572 24.597 16.683 1.00 77.44 120 GLN A N 1
ATOM 879 C CA . GLN A 1 120 ? -9.385 25.433 16.877 1.00 77.44 120 GLN A CA 1
ATOM 880 C C . GLN A 1 120 ? -9.682 26.942 16.800 1.00 77.44 120 GLN A C 1
ATOM 882 O O . GLN A 1 120 ? -9.163 27.705 17.615 1.00 77.44 120 GLN A O 1
ATOM 887 N N . ILE A 1 121 ? -10.504 27.399 15.846 1.00 77.00 121 ILE A N 1
ATOM 888 C CA . ILE A 1 121 ? -10.782 28.840 15.677 1.00 77.00 121 ILE A CA 1
ATOM 889 C C . ILE A 1 121 ? -11.802 29.396 16.677 1.00 77.00 121 ILE A C 1
ATOM 891 O O . ILE A 1 121 ? -11.832 30.603 16.907 1.00 77.00 121 ILE A O 1
ATOM 895 N N . LEU A 1 122 ? -12.623 28.532 17.280 1.00 73.19 122 LEU A N 1
ATOM 896 C CA . LEU A 1 122 ? -13.679 28.904 18.228 1.00 73.19 122 LEU A CA 1
ATOM 897 C C . LEU A 1 122 ? -13.193 29.005 19.685 1.00 73.19 122 LEU A C 1
ATOM 899 O O . LEU A 1 122 ? -14.009 29.137 20.595 1.00 73.19 122 LEU A O 1
ATOM 903 N N . GLY A 1 123 ? -11.880 28.945 19.927 1.00 58.53 123 GLY A N 1
ATOM 904 C CA . GLY A 1 123 ? -11.314 29.068 21.274 1.00 58.53 123 GLY A CA 1
ATOM 905 C C . GLY A 1 123 ? -11.498 27.825 22.146 1.00 58.53 123 GLY A C 1
ATOM 906 O O . GLY A 1 123 ? -11.304 27.890 23.359 1.00 58.53 123 GLY A O 1
ATOM 907 N N . GLY A 1 124 ? -11.817 26.674 21.547 1.00 42.22 124 GLY A N 1
ATOM 908 C CA . GLY A 1 124 ? -11.626 25.388 22.197 1.00 42.22 124 GLY A CA 1
ATOM 909 C C . GLY A 1 124 ? -10.135 25.087 22.270 1.00 42.22 124 GLY A C 1
ATOM 910 O O . GLY A 1 124 ? -9.628 24.296 21.479 1.00 42.22 124 GLY A O 1
ATOM 911 N N . SER A 1 125 ? -9.417 25.722 23.202 1.00 28.70 125 SER A N 1
ATOM 912 C CA . SER A 1 125 ? -8.096 25.236 23.596 1.00 28.70 125 SER A CA 1
ATOM 913 C C . SER A 1 125 ? -8.224 23.732 23.839 1.00 28.70 125 SER A C 1
ATOM 915 O O . SER A 1 125 ? -9.160 23.330 24.540 1.00 28.70 125 SER A O 1
ATOM 917 N N . PRO A 1 126 ? -7.330 22.884 23.298 1.00 32.03 126 PRO A N 1
ATOM 918 C CA . PRO A 1 126 ? -7.252 21.520 23.773 1.00 32.03 126 PRO A CA 1
ATOM 919 C C . PRO A 1 126 ? -6.952 21.653 25.258 1.00 32.03 126 PRO A C 1
ATOM 921 O O . PRO A 1 126 ? -5.867 22.090 25.643 1.00 32.03 126 PRO A O 1
ATOM 924 N N . THR A 1 127 ? -7.943 21.373 26.103 1.00 25.22 127 THR A N 1
ATOM 925 C CA . THR A 1 127 ? -7.695 21.182 27.518 1.00 25.22 127 THR A CA 1
ATOM 926 C C . THR A 1 127 ? -6.673 20.068 27.552 1.00 25.22 127 THR A C 1
ATOM 928 O O . THR A 1 127 ? -6.964 18.913 27.240 1.00 25.22 127 THR A O 1
ATOM 931 N N . GLN A 1 128 ? -5.440 20.463 27.844 1.00 33.97 128 GLN A N 1
ATOM 932 C CA . GLN A 1 128 ? -4.451 19.620 28.459 1.00 33.97 128 GLN A CA 1
ATOM 933 C C . GLN A 1 128 ? -5.226 18.833 29.510 1.00 33.97 128 GLN A C 1
ATOM 935 O O . GLN A 1 128 ? -5.728 19.414 30.472 1.00 33.97 128 GLN A O 1
ATOM 940 N N . ALA A 1 129 ? -5.464 17.551 29.245 1.00 26.36 129 ALA A N 1
ATOM 941 C CA . ALA A 1 129 ? -6.151 16.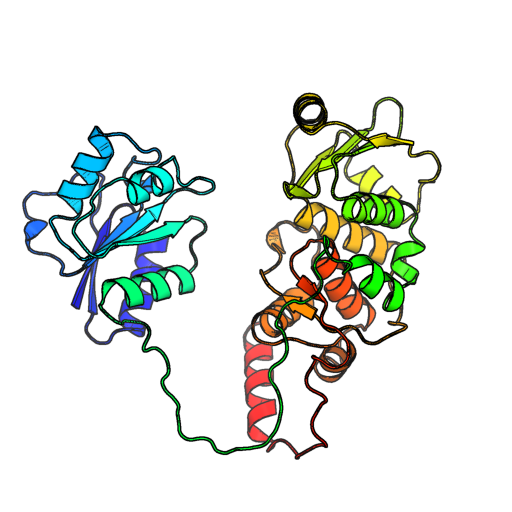689 30.179 1.00 26.36 129 ALA A CA 1
ATOM 942 C C . ALA A 1 129 ? -5.230 16.540 31.394 1.00 26.36 129 ALA A C 1
ATOM 944 O O . ALA A 1 129 ? -4.413 15.626 31.472 1.00 26.36 129 ALA A O 1
ATOM 945 N N . VAL A 1 130 ? -5.334 17.482 32.328 1.00 30.39 130 VAL A N 1
ATOM 946 C CA . VAL A 1 130 ? -4.964 17.263 33.714 1.00 30.39 130 VAL A CA 1
ATOM 947 C C . VAL A 1 130 ? -5.966 16.237 34.222 1.00 30.39 130 VAL A C 1
ATOM 949 O O . VAL A 1 130 ? -7.159 16.508 34.316 1.00 30.39 130 VAL A O 1
ATOM 952 N N . ALA A 1 131 ? -5.451 15.024 34.414 1.00 32.03 131 ALA A N 1
ATOM 953 C CA . ALA A 1 131 ? -5.947 13.965 35.281 1.00 32.03 131 ALA A CA 1
ATOM 954 C C . ALA A 1 131 ? -7.459 13.986 35.600 1.00 32.03 131 ALA A C 1
ATOM 956 O O . ALA A 1 131 ? -7.902 14.620 36.553 1.00 32.03 131 ALA A O 1
ATOM 957 N N . SER A 1 132 ? -8.235 13.153 34.896 1.00 25.62 132 SER A N 1
ATOM 958 C CA . SER A 1 132 ? -9.337 12.467 35.588 1.00 25.62 132 SER A CA 1
ATOM 959 C C . SER A 1 132 ? -8.732 11.556 36.662 1.00 25.62 132 SER A C 1
ATOM 961 O O . SER A 1 132 ? -7.674 10.966 36.410 1.00 25.62 132 SER A O 1
ATOM 963 N N . PRO A 1 133 ? -9.347 11.459 37.855 1.00 29.31 133 PRO A N 1
ATOM 964 C CA . PRO A 1 133 ? -8.757 10.763 38.982 1.00 29.31 133 PRO A CA 1
ATOM 965 C C . PRO A 1 133 ? -8.481 9.317 38.596 1.00 29.31 133 PRO A C 1
ATOM 967 O O . PRO A 1 133 ? -9.322 8.622 38.022 1.00 29.31 133 PRO A O 1
ATOM 970 N N . ALA A 1 134 ? -7.260 8.900 38.905 1.00 28.55 134 ALA A N 1
ATOM 971 C CA . ALA A 1 134 ? -6.822 7.533 38.798 1.00 28.55 134 ALA A CA 1
ATOM 972 C C . ALA A 1 134 ? -7.805 6.626 39.549 1.00 28.55 134 ALA A C 1
ATOM 974 O O . ALA A 1 134 ? -7.759 6.501 40.769 1.00 28.55 134 ALA A O 1
ATOM 975 N N . LEU A 1 135 ? -8.621 5.890 38.799 1.00 28.05 135 LEU A N 1
ATOM 976 C CA . LEU A 1 135 ? -8.707 4.471 39.084 1.00 28.05 135 LEU A CA 1
ATOM 977 C C . LEU A 1 135 ? -7.393 3.882 38.581 1.00 28.05 135 LEU A C 1
ATOM 979 O O . LEU A 1 135 ? -7.264 3.508 37.416 1.00 28.05 135 LEU A O 1
ATOM 983 N N . SER A 1 136 ? -6.400 3.864 39.474 1.00 29.89 136 SER A N 1
ATOM 984 C CA . SER A 1 136 ? -5.246 2.983 39.364 1.00 29.89 136 SER A CA 1
ATOM 985 C C . SER A 1 136 ? -5.761 1.559 39.181 1.00 29.89 136 SER A C 1
ATOM 987 O O . SER A 1 136 ? -6.038 0.844 40.139 1.00 29.89 136 SER A O 1
ATOM 989 N N . ARG A 1 137 ? -5.882 1.140 37.923 1.00 26.69 137 ARG A N 1
ATOM 990 C CA . ARG A 1 137 ? -5.613 -0.234 37.533 1.00 26.69 137 ARG A CA 1
ATOM 991 C C . ARG A 1 137 ? -4.263 -0.214 36.841 1.00 26.69 137 ARG A C 1
ATOM 993 O O . ARG A 1 137 ? -4.069 0.456 35.832 1.00 26.69 137 ARG A O 1
ATOM 1000 N N . ALA A 1 138 ? -3.324 -0.861 37.511 1.00 25.64 138 ALA A N 1
ATOM 1001 C CA . ALA A 1 138 ? -1.917 -0.897 37.196 1.00 25.64 138 ALA A CA 1
ATOM 1002 C C . ALA A 1 138 ? -1.642 -1.270 35.730 1.00 25.64 138 ALA A C 1
ATOM 1004 O O . ALA A 1 138 ? -2.225 -2.212 35.201 1.00 25.64 138 ALA A O 1
ATOM 1005 N N . GLY A 1 139 ? -0.692 -0.535 35.145 1.00 27.23 139 GLY A N 1
ATOM 1006 C CA . GLY A 1 139 ? 0.204 -0.998 34.089 1.00 27.23 139 GLY A CA 1
ATOM 1007 C C . GLY A 1 139 ? -0.377 -1.124 32.686 1.00 27.23 139 GLY A C 1
ATOM 1008 O O . GLY A 1 139 ? -0.704 -2.230 32.284 1.00 27.23 139 GLY A O 1
ATOM 1009 N N . TRP A 1 140 ? -0.365 -0.028 31.912 1.00 24.61 140 TRP A N 1
ATOM 1010 C CA . TRP A 1 140 ? 0.005 -0.065 30.485 1.00 24.61 140 TRP A CA 1
ATOM 1011 C C . TRP A 1 140 ? 0.191 1.358 29.904 1.00 24.61 140 TRP A C 1
ATOM 1013 O O . TRP A 1 140 ? -0.774 2.079 29.660 1.00 24.61 140 TRP A O 1
ATOM 1023 N N . ARG A 1 141 ? 1.437 1.765 29.634 1.00 26.86 141 ARG A N 1
ATOM 1024 C CA . ARG A 1 141 ? 1.775 2.745 28.583 1.00 26.86 141 ARG A CA 1
ATOM 1025 C C . ARG A 1 141 ? 2.518 1.944 27.510 1.00 26.86 141 ARG A C 1
ATOM 1027 O O . ARG A 1 141 ? 3.637 1.534 27.802 1.00 26.86 141 ARG A O 1
ATOM 1034 N N . PRO A 1 142 ? 1.971 1.694 26.309 1.00 34.56 142 PRO A N 1
ATOM 1035 C CA . PRO A 1 142 ? 2.792 1.199 25.225 1.00 34.56 142 PRO A CA 1
ATOM 1036 C C . PRO A 1 142 ? 3.455 2.400 24.556 1.00 34.56 142 PRO A C 1
ATOM 1038 O O . PRO A 1 142 ? 2.807 3.391 24.214 1.00 34.56 142 PRO A O 1
ATOM 1041 N N . SER A 1 143 ? 4.749 2.295 24.334 1.00 36.34 143 SER A N 1
ATOM 1042 C CA . SER A 1 143 ? 5.456 3.017 23.286 1.00 36.34 143 SER A CA 1
ATOM 1043 C C . SER A 1 143 ? 4.681 2.862 21.963 1.00 36.34 143 SER A C 1
ATOM 1045 O O . SER A 1 143 ? 4.524 1.760 21.447 1.00 36.34 143 SER A O 1
ATOM 1047 N N . LEU A 1 144 ? 4.141 3.965 21.436 1.00 46.31 144 LEU A N 1
ATOM 1048 C CA . LEU A 1 144 ? 3.302 4.031 20.226 1.00 46.31 144 LEU A CA 1
ATOM 1049 C C . LEU A 1 144 ? 4.113 4.036 18.915 1.00 46.31 144 LEU A C 1
ATOM 1051 O O . LEU A 1 144 ? 3.614 4.466 17.878 1.00 46.31 144 LEU A O 1
ATOM 1055 N N . GLU A 1 145 ? 5.350 3.552 18.928 1.00 65.62 145 GLU A N 1
ATOM 1056 C CA . GLU A 1 145 ? 6.165 3.445 17.718 1.00 65.62 145 GLU A CA 1
ATOM 1057 C C . GLU A 1 145 ? 5.983 2.054 17.106 1.00 65.62 145 GLU A C 1
ATOM 1059 O O . GLU A 1 145 ? 6.784 1.144 17.294 1.00 65.62 145 GLU A O 1
ATOM 1064 N N . GLY A 1 146 ? 4.863 1.867 16.402 1.00 75.06 146 GLY A N 1
ATOM 1065 C CA . GLY A 1 146 ? 4.685 0.704 15.533 1.00 75.06 146 GLY A CA 1
ATOM 1066 C C . GLY A 1 146 ? 5.725 0.685 14.407 1.00 75.06 146 GLY A C 1
ATOM 1067 O O . GLY A 1 146 ? 6.162 1.740 13.939 1.00 75.06 146 GLY A O 1
ATOM 1068 N N . LEU A 1 147 ? 6.089 -0.511 13.947 1.00 85.81 147 LEU A N 1
ATOM 1069 C CA . LEU A 1 147 ? 7.000 -0.714 12.826 1.00 85.81 147 LEU A CA 1
ATOM 1070 C C . LEU A 1 147 ? 6.366 -0.187 11.532 1.00 85.81 147 LEU A C 1
ATOM 1072 O O . LEU A 1 147 ? 5.212 -0.474 11.211 1.00 85.81 147 LEU A O 1
ATOM 1076 N N . THR A 1 148 ? 7.148 0.567 10.775 1.00 86.88 148 THR A N 1
ATOM 1077 C CA . THR A 1 148 ? 6.837 1.099 9.443 1.00 86.88 148 THR A CA 1
ATOM 1078 C C . THR A 1 148 ? 7.648 0.349 8.391 1.00 86.88 148 THR A C 1
ATOM 1080 O O . THR A 1 148 ? 8.559 -0.408 8.735 1.00 86.88 148 THR A O 1
ATOM 1083 N N . LEU A 1 149 ? 7.388 0.598 7.105 1.00 85.88 149 LEU A N 1
ATOM 1084 C CA . LEU A 1 149 ? 8.223 0.055 6.026 1.00 85.88 149 LEU A CA 1
ATOM 1085 C C . LEU A 1 149 ? 9.713 0.402 6.190 1.00 85.88 149 LEU A C 1
ATOM 1087 O O . LEU A 1 149 ? 10.555 -0.408 5.831 1.00 85.88 149 LEU A O 1
ATOM 1091 N N . ALA A 1 150 ? 10.040 1.560 6.772 1.00 82.19 150 ALA A N 1
ATOM 1092 C CA . ALA A 1 150 ? 11.422 1.978 7.002 1.00 82.19 150 ALA A CA 1
ATOM 1093 C C . ALA A 1 150 ? 12.052 1.381 8.273 1.00 82.19 150 ALA A C 1
ATOM 1095 O O . ALA A 1 150 ? 13.265 1.456 8.442 1.00 82.19 150 ALA A O 1
ATOM 1096 N N . THR A 1 151 ? 11.245 0.827 9.184 1.00 84.31 151 THR A N 1
ATOM 1097 C CA . THR A 1 151 ? 11.698 0.358 10.505 1.00 84.31 151 THR A CA 1
ATOM 1098 C C . THR A 1 151 ? 11.467 -1.138 10.730 1.00 84.31 151 THR A C 1
ATOM 1100 O O . THR A 1 151 ? 11.525 -1.597 11.865 1.00 84.31 151 THR A O 1
ATOM 1103 N N . GLY A 1 152 ? 11.226 -1.910 9.663 1.00 85.81 152 GLY A N 1
ATOM 1104 C CA . GLY A 1 152 ? 11.177 -3.378 9.717 1.00 85.81 152 GLY A CA 1
ATOM 1105 C C . GLY A 1 152 ? 9.782 -4.010 9.654 1.00 85.81 152 GLY A C 1
ATOM 1106 O O . GLY A 1 152 ? 9.634 -5.187 9.977 1.00 85.81 152 GLY A O 1
ATOM 1107 N N . ALA A 1 153 ? 8.747 -3.282 9.217 1.00 89.38 153 ALA A N 1
ATOM 1108 C CA . ALA A 1 153 ? 7.407 -3.860 9.040 1.00 89.38 153 ALA A CA 1
ATOM 1109 C C . ALA A 1 153 ? 7.375 -5.015 8.022 1.00 89.38 153 ALA A C 1
ATOM 1111 O O . ALA A 1 153 ? 6.560 -5.923 8.166 1.00 89.38 153 ALA A O 1
ATOM 1112 N N . ILE A 1 154 ? 8.263 -4.997 7.020 1.00 90.50 154 ILE A N 1
ATOM 1113 C CA . ILE A 1 154 ? 8.367 -6.052 6.000 1.00 90.50 154 ILE A CA 1
ATOM 1114 C C . ILE A 1 154 ? 8.811 -7.372 6.636 1.00 90.50 154 ILE A C 1
ATOM 1116 O O . ILE A 1 154 ? 8.180 -8.392 6.396 1.00 90.50 154 ILE A O 1
ATOM 1120 N N . ALA A 1 155 ? 9.813 -7.350 7.520 1.00 90.56 155 ALA A N 1
ATOM 1121 C CA . ALA A 1 155 ? 10.263 -8.552 8.221 1.00 90.56 155 ALA A CA 1
ATOM 1122 C C . ALA A 1 155 ? 9.141 -9.172 9.074 1.00 90.56 155 ALA A C 1
ATOM 1124 O O . ALA A 1 155 ? 8.897 -10.374 9.010 1.00 90.56 155 ALA A O 1
ATOM 1125 N N . ALA A 1 156 ? 8.393 -8.344 9.811 1.00 89.94 156 ALA A N 1
ATOM 1126 C CA . ALA A 1 156 ? 7.245 -8.816 10.586 1.00 89.94 156 ALA A CA 1
ATOM 1127 C C . ALA A 1 156 ? 6.118 -9.374 9.694 1.00 89.94 156 ALA A C 1
ATOM 1129 O O . ALA A 1 156 ? 5.437 -10.331 10.068 1.00 89.94 156 ALA A O 1
ATOM 1130 N N . LEU A 1 157 ? 5.926 -8.796 8.504 1.00 91.62 157 LEU A N 1
ATOM 1131 C CA . LEU A 1 157 ? 4.978 -9.299 7.517 1.00 91.62 157 LEU A CA 1
ATOM 1132 C C . LEU A 1 157 ? 5.419 -10.651 6.945 1.00 91.62 157 LEU A C 1
ATOM 1134 O O . LEU A 1 157 ? 4.588 -11.545 6.822 1.00 91.62 157 LEU A O 1
ATOM 1138 N N . ASP A 1 158 ? 6.707 -10.811 6.645 1.00 90.75 158 ASP A N 1
ATOM 1139 C CA . ASP A 1 158 ? 7.290 -12.046 6.117 1.00 90.75 158 ASP A CA 1
ATOM 1140 C C . ASP A 1 158 ? 7.163 -13.210 7.110 1.00 90.75 158 ASP A C 1
ATOM 1142 O O . ASP A 1 158 ? 6.884 -14.339 6.711 1.00 90.75 158 ASP A O 1
ATOM 1146 N N . GLU A 1 159 ? 7.309 -12.939 8.410 1.00 90.56 159 GLU A N 1
ATOM 1147 C CA . GLU A 1 159 ? 7.074 -13.936 9.460 1.00 90.56 159 GLU A CA 1
ATOM 1148 C C . GLU A 1 159 ? 5.602 -14.364 9.563 1.00 90.56 159 GLU A C 1
ATOM 1150 O O . GLU A 1 159 ? 5.305 -15.525 9.861 1.00 90.56 159 GLU A O 1
ATOM 1155 N N . ALA A 1 160 ? 4.668 -13.432 9.352 1.00 90.94 160 ALA A N 1
ATOM 1156 C CA . ALA A 1 160 ? 3.236 -13.699 9.452 1.00 90.94 160 ALA A CA 1
ATOM 1157 C C . ALA A 1 160 ? 2.655 -14.330 8.178 1.00 90.94 160 ALA A C 1
ATOM 1159 O O . ALA A 1 160 ? 1.775 -15.187 8.271 1.00 90.94 160 ALA A O 1
ATOM 1160 N N . PHE A 1 161 ? 3.147 -13.933 7.004 1.00 91.69 161 PHE A N 1
ATOM 1161 C CA . PHE A 1 161 ? 2.646 -14.342 5.691 1.00 91.69 161 PHE A CA 1
ATOM 1162 C C . PHE A 1 161 ? 3.801 -14.734 4.744 1.00 91.69 161 PHE A C 1
ATOM 1164 O O . PHE A 1 161 ? 4.002 -14.090 3.708 1.00 91.69 161 PHE A O 1
ATOM 1171 N N . PRO A 1 162 ? 4.555 -15.810 5.038 1.00 89.62 162 PRO A N 1
ATOM 1172 C CA . PRO A 1 162 ? 5.730 -16.210 4.251 1.00 89.62 162 PRO A CA 1
ATOM 1173 C C . PRO A 1 162 ? 5.419 -16.524 2.777 1.00 89.62 162 PRO A C 1
ATOM 1175 O O . PRO A 1 162 ? 6.282 -16.395 1.908 1.00 89.62 162 PRO A O 1
ATOM 1178 N N . GLN A 1 163 ? 4.175 -16.892 2.466 1.00 87.94 163 GLN A N 1
ATOM 1179 C CA . GLN A 1 163 ? 3.672 -17.113 1.109 1.00 87.94 163 GLN A CA 1
ATOM 1180 C C . GLN A 1 163 ? 3.797 -15.881 0.199 1.00 87.94 163 GLN A C 1
ATOM 1182 O O . GLN A 1 163 ? 3.942 -16.029 -1.014 1.00 87.94 163 GLN A O 1
ATOM 1187 N N . VAL A 1 164 ? 3.813 -14.667 0.760 1.00 86.19 164 VAL A N 1
ATOM 1188 C CA . VAL A 1 164 ? 3.972 -13.426 -0.015 1.00 86.19 164 VAL A CA 1
ATOM 1189 C C . VAL A 1 164 ? 5.344 -13.378 -0.687 1.00 86.19 164 VAL A C 1
ATOM 1191 O O . VAL A 1 164 ? 5.442 -13.061 -1.874 1.00 86.19 164 VAL A O 1
ATOM 1194 N N . ARG A 1 165 ? 6.397 -13.793 0.031 1.00 83.75 165 ARG A N 1
ATOM 1195 C CA . ARG A 1 165 ? 7.773 -13.868 -0.486 1.00 83.75 165 ARG A CA 1
ATOM 1196 C C . ARG A 1 165 ? 7.977 -14.918 -1.571 1.00 83.75 165 ARG A C 1
ATOM 1198 O O . ARG A 1 165 ? 8.939 -14.819 -2.330 1.00 83.75 165 ARG A O 1
ATOM 1205 N N . GLN A 1 166 ? 7.095 -15.912 -1.663 1.00 86.31 166 GLN A N 1
ATOM 1206 C CA . GLN A 1 166 ? 7.187 -16.954 -2.690 1.00 86.31 166 GLN A CA 1
ATOM 1207 C C . GLN A 1 166 ? 6.879 -16.403 -4.089 1.00 86.31 166 GLN A C 1
ATOM 1209 O O . GLN A 1 166 ? 7.284 -16.986 -5.093 1.00 86.31 166 GLN A O 1
ATOM 1214 N N . LYS A 1 167 ? 6.202 -15.251 -4.184 1.00 88.69 167 LYS A N 1
ATOM 1215 C CA . LYS A 1 167 ? 6.005 -14.547 -5.452 1.00 88.69 167 LYS A CA 1
ATOM 1216 C C . LYS A 1 167 ? 7.231 -13.696 -5.764 1.00 88.69 167 LYS A C 1
ATOM 1218 O O . LYS A 1 167 ? 7.392 -12.603 -5.228 1.00 88.69 167 LYS A O 1
ATOM 1223 N N . SER A 1 168 ? 8.065 -14.173 -6.687 1.00 88.94 168 SER A N 1
ATOM 1224 C CA . SER A 1 168 ? 9.350 -13.552 -7.042 1.00 88.94 168 SER A CA 1
ATOM 1225 C C . SER A 1 168 ? 9.260 -12.054 -7.352 1.00 88.94 168 SER A C 1
ATOM 1227 O O . SER A 1 168 ? 10.118 -11.295 -6.915 1.00 88.94 168 SER A O 1
ATOM 1229 N N . PHE A 1 169 ? 8.212 -11.599 -8.048 1.00 91.56 169 PHE A N 1
ATOM 1230 C CA . PHE A 1 169 ? 8.044 -10.172 -8.331 1.00 91.56 169 PHE A CA 1
ATOM 1231 C C . PHE A 1 169 ? 7.685 -9.345 -7.088 1.00 91.56 169 PHE A C 1
ATOM 1233 O O . PHE A 1 169 ? 8.238 -8.264 -6.904 1.00 91.56 169 PHE A O 1
ATOM 1240 N N . LEU A 1 170 ? 6.810 -9.851 -6.209 1.00 91.44 170 LEU A N 1
ATOM 1241 C CA . LEU A 1 170 ? 6.527 -9.175 -4.940 1.00 91.44 170 LEU A CA 1
ATOM 1242 C C . LEU A 1 170 ? 7.761 -9.139 -4.047 1.00 91.44 170 LEU A C 1
ATOM 1244 O O . LEU A 1 170 ? 8.031 -8.091 -3.479 1.00 91.44 170 LEU A O 1
ATOM 1248 N N . ARG A 1 171 ? 8.543 -10.223 -3.994 1.00 91.19 171 ARG A N 1
ATOM 1249 C CA . ARG A 1 171 ? 9.815 -10.262 -3.263 1.00 91.19 171 ARG A CA 1
ATOM 1250 C C . ARG A 1 171 ? 10.774 -9.160 -3.721 1.00 91.19 171 ARG A C 1
ATOM 1252 O O . ARG A 1 171 ? 11.332 -8.448 -2.899 1.00 91.19 171 ARG A O 1
ATOM 1259 N N . LEU A 1 172 ? 10.921 -8.959 -5.032 1.00 91.75 172 LEU A N 1
ATOM 1260 C CA . LEU A 1 172 ? 11.755 -7.873 -5.562 1.00 91.75 172 LEU A CA 1
ATOM 1261 C C . LEU A 1 172 ? 11.242 -6.487 -5.150 1.00 91.75 172 LEU A C 1
ATOM 1263 O O . LEU A 1 172 ? 12.041 -5.607 -4.831 1.00 91.75 172 LEU A O 1
ATOM 1267 N N . LEU A 1 173 ? 9.921 -6.288 -5.140 1.00 92.44 173 LEU A N 1
ATOM 1268 C CA . LEU A 1 173 ? 9.316 -5.033 -4.697 1.00 92.44 173 LEU A CA 1
ATOM 1269 C C . LEU A 1 173 ? 9.478 -4.819 -3.188 1.00 92.44 173 LEU A C 1
ATOM 1271 O O . LEU A 1 173 ? 9.810 -3.713 -2.777 1.00 92.44 173 LEU A O 1
ATOM 1275 N N . THR A 1 174 ? 9.302 -5.850 -2.359 1.00 92.00 174 THR A N 1
ATOM 1276 C CA . THR A 1 174 ? 9.536 -5.748 -0.912 1.00 92.00 174 THR A CA 1
ATOM 1277 C C . THR A 1 174 ? 11.002 -5.468 -0.611 1.00 92.00 174 THR A C 1
ATOM 1279 O O . THR A 1 174 ? 11.288 -4.591 0.195 1.00 92.00 174 THR A O 1
ATOM 1282 N N . ASP A 1 175 ? 11.933 -6.105 -1.325 1.00 89.88 175 ASP A N 1
ATOM 1283 C CA . ASP A 1 175 ? 13.364 -5.826 -1.184 1.00 89.88 175 ASP A CA 1
ATOM 1284 C C . ASP A 1 175 ? 13.693 -4.379 -1.611 1.00 89.88 175 ASP A C 1
ATOM 1286 O O . ASP A 1 175 ? 14.579 -3.736 -1.050 1.00 89.88 175 ASP A O 1
ATOM 1290 N N . ALA A 1 176 ? 13.008 -3.840 -2.626 1.00 89.81 176 ALA A N 1
ATOM 1291 C CA . ALA A 1 176 ? 13.149 -2.439 -3.033 1.00 89.81 176 ALA A CA 1
ATOM 1292 C C . ALA A 1 176 ? 12.628 -1.470 -1.959 1.00 89.81 176 ALA A C 1
ATOM 1294 O O . ALA A 1 176 ? 13.275 -0.460 -1.678 1.00 89.81 176 ALA A O 1
ATOM 1295 N N . LEU A 1 177 ? 11.486 -1.787 -1.340 1.00 89.38 177 LEU A N 1
ATOM 1296 C CA . LEU A 1 177 ? 10.931 -1.010 -0.233 1.00 89.38 177 LEU A CA 1
ATOM 1297 C C . LEU A 1 177 ? 11.861 -1.034 0.986 1.00 89.38 177 LEU A C 1
ATOM 1299 O O . LEU A 1 177 ? 12.124 0.019 1.555 1.00 89.38 177 LEU A O 1
ATOM 1303 N N . ASP A 1 178 ? 12.402 -2.195 1.353 1.00 87.69 178 ASP A N 1
ATOM 1304 C CA . ASP A 1 178 ? 13.262 -2.361 2.533 1.00 87.69 178 ASP A CA 1
ATOM 1305 C C . ASP A 1 178 ? 14.563 -1.545 2.433 1.00 87.69 178 ASP A C 1
ATOM 1307 O O . ASP A 1 178 ? 14.989 -0.899 3.388 1.00 87.69 178 ASP A O 1
ATOM 1311 N N . ARG A 1 179 ? 15.148 -1.458 1.228 1.00 85.50 179 ARG A N 1
ATOM 1312 C CA . ARG A 1 179 ? 16.355 -0.648 0.977 1.00 85.50 179 ARG A CA 1
ATOM 1313 C C . ARG A 1 179 ? 16.139 0.853 1.176 1.00 85.50 179 ARG A C 1
ATOM 1315 O O . ARG A 1 179 ? 17.120 1.577 1.354 1.00 85.50 179 ARG A O 1
ATOM 1322 N N . GLN A 1 180 ? 14.894 1.339 1.112 1.00 84.12 180 GLN A N 1
ATOM 1323 C CA . GLN A 1 180 ? 14.543 2.759 1.253 1.00 84.12 180 GLN A CA 1
ATOM 1324 C C . GLN A 1 180 ? 15.384 3.680 0.348 1.00 84.12 180 GLN A C 1
ATOM 1326 O O . GLN A 1 180 ? 15.774 4.780 0.753 1.00 84.12 180 GLN A O 1
ATOM 1331 N N . ARG A 1 181 ? 15.703 3.216 -0.866 1.00 86.88 181 ARG A N 1
ATOM 1332 C CA . ARG A 1 181 ? 16.503 3.931 -1.870 1.00 86.88 181 ARG A CA 1
ATOM 1333 C C . ARG A 1 181 ? 15.883 3.772 -3.258 1.00 86.88 181 ARG A C 1
ATOM 1335 O O . ARG A 1 181 ? 15.314 2.713 -3.535 1.00 86.88 181 ARG A O 1
ATOM 1342 N N . PRO A 1 182 ? 16.013 4.780 -4.135 1.00 89.69 182 PRO A N 1
ATOM 1343 C CA . PRO A 1 182 ? 15.556 4.658 -5.506 1.00 89.69 182 PRO A CA 1
ATOM 1344 C C . PRO A 1 182 ? 16.257 3.516 -6.240 1.00 89.69 182 PRO A C 1
ATOM 1346 O O . PRO A 1 182 ? 17.487 3.406 -6.246 1.00 89.69 182 PRO A O 1
ATOM 1349 N N . CYS A 1 183 ? 15.464 2.686 -6.908 1.00 92.25 183 CYS A N 1
ATOM 1350 C CA . CYS A 1 183 ? 15.975 1.589 -7.715 1.00 92.25 183 CYS A CA 1
ATOM 1351 C C . CYS A 1 183 ? 15.183 1.413 -9.009 1.00 92.25 183 CYS A C 1
ATOM 1353 O O . CYS A 1 183 ? 14.012 1.775 -9.128 1.00 92.25 183 CYS A O 1
ATOM 1355 N N . GLU A 1 184 ? 15.860 0.847 -9.996 1.00 91.94 184 GLU A N 1
ATOM 1356 C CA . GLU A 1 184 ? 15.307 0.430 -11.270 1.00 91.94 184 GLU A CA 1
ATOM 1357 C C . GLU A 1 184 ? 15.163 -1.089 -11.279 1.00 91.94 184 GLU A C 1
ATOM 1359 O O . GLU A 1 184 ? 16.132 -1.814 -11.057 1.00 91.94 184 GLU A O 1
ATOM 1364 N N . LEU A 1 185 ? 13.959 -1.554 -11.583 1.00 91.75 185 LEU A N 1
ATOM 1365 C CA . LEU A 1 185 ? 13.625 -2.937 -11.872 1.00 91.75 185 LEU A CA 1
ATOM 1366 C C . LEU 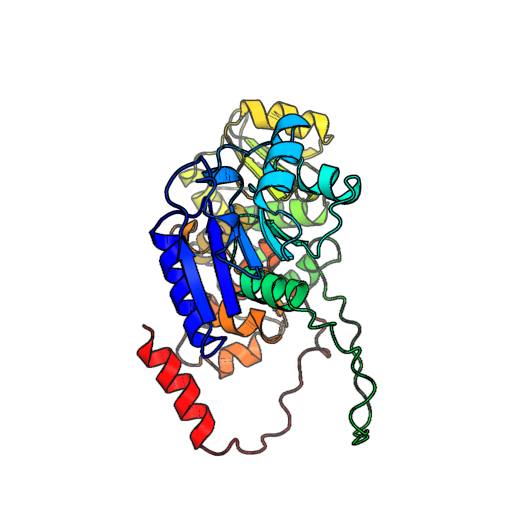A 1 185 ? 13.459 -3.064 -13.385 1.00 91.75 185 LEU A C 1
ATOM 1368 O O . LEU A 1 185 ? 12.485 -2.589 -13.976 1.00 91.75 185 LEU A O 1
ATOM 1372 N N . ARG A 1 186 ? 14.446 -3.677 -14.029 1.00 90.19 186 ARG A N 1
ATOM 1373 C CA . ARG A 1 186 ? 14.504 -3.829 -15.481 1.00 90.19 186 ARG A CA 1
ATOM 1374 C C . ARG A 1 186 ? 13.980 -5.201 -15.876 1.00 90.19 186 ARG A C 1
ATOM 1376 O O . ARG A 1 186 ? 14.671 -6.194 -15.692 1.00 90.19 186 ARG A O 1
ATOM 1383 N N . VAL A 1 187 ? 12.766 -5.239 -16.421 1.00 87.69 187 VAL A N 1
ATOM 1384 C CA . VAL A 1 187 ? 12.100 -6.468 -16.889 1.00 87.69 187 VAL A CA 1
ATOM 1385 C C . VAL A 1 187 ? 12.657 -6.915 -18.241 1.00 87.69 187 VAL A C 1
ATOM 1387 O O . VAL A 1 187 ? 12.804 -8.105 -18.495 1.00 87.69 187 VAL A O 1
ATOM 1390 N N . SER A 1 188 ? 12.988 -5.958 -19.107 1.00 83.69 188 SER A N 1
ATOM 1391 C CA . SER A 1 188 ? 13.691 -6.179 -20.374 1.00 83.69 188 SER A CA 1
ATOM 1392 C C . SER A 1 188 ? 14.492 -4.930 -20.751 1.00 83.69 188 SER A C 1
ATOM 1394 O O . SER A 1 188 ? 14.493 -3.940 -20.020 1.00 83.69 188 SER A O 1
ATOM 1396 N N . ASN A 1 189 ? 15.159 -4.924 -21.908 1.00 78.81 189 ASN A N 1
ATOM 1397 C CA . ASN A 1 189 ? 15.932 -3.758 -22.360 1.00 78.81 189 ASN A CA 1
ATOM 1398 C C . ASN A 1 189 ? 15.093 -2.477 -22.509 1.00 78.81 189 ASN A C 1
ATOM 1400 O O . ASN A 1 189 ? 15.638 -1.383 -22.368 1.00 78.81 189 ASN A O 1
ATOM 1404 N N . VAL A 1 190 ? 13.786 -2.618 -22.752 1.00 83.75 190 VAL A N 1
ATOM 1405 C CA . VAL A 1 190 ? 12.849 -1.505 -22.984 1.00 83.75 190 VAL A CA 1
ATOM 1406 C C . VAL A 1 190 ? 11.868 -1.327 -21.817 1.00 83.75 190 VAL A C 1
ATOM 1408 O O . VAL A 1 190 ? 11.415 -0.217 -21.537 1.00 83.75 190 VAL A O 1
ATOM 1411 N N . GLN A 1 191 ? 11.539 -2.411 -21.111 1.00 90.25 191 GLN A N 1
ATOM 1412 C CA . GLN A 1 191 ? 10.539 -2.401 -20.046 1.00 90.25 191 GLN A CA 1
ATOM 1413 C C . GLN A 1 191 ? 11.203 -2.236 -18.688 1.00 90.25 191 GLN A C 1
ATOM 1415 O O . GLN A 1 191 ? 11.910 -3.118 -18.196 1.00 90.25 191 GLN A O 1
ATOM 1420 N N . VAL A 1 192 ? 10.949 -1.081 -18.090 1.00 91.62 192 VAL A N 1
ATOM 1421 C CA . VAL A 1 192 ? 11.643 -0.608 -16.906 1.00 91.62 192 VAL A CA 1
ATOM 1422 C C . VAL A 1 192 ? 10.635 -0.031 -15.923 1.00 91.62 192 VAL A C 1
ATOM 1424 O O . VAL A 1 192 ? 9.672 0.639 -16.297 1.00 91.62 192 VAL A O 1
ATOM 1427 N N . LEU A 1 193 ? 10.875 -0.294 -14.647 1.00 93.44 193 LEU A N 1
ATOM 1428 C CA . LEU A 1 193 ? 10.141 0.250 -13.519 1.00 93.44 193 LEU A CA 1
ATOM 1429 C C . LEU A 1 193 ? 11.136 0.978 -12.612 1.00 93.44 193 LEU A C 1
ATOM 1431 O O . LEU A 1 193 ? 12.177 0.425 -12.285 1.00 93.44 193 LEU A O 1
ATOM 1435 N N . ILE A 1 194 ? 10.828 2.203 -12.203 1.00 93.69 194 ILE A N 1
ATOM 1436 C CA . ILE A 1 194 ? 11.598 2.958 -11.211 1.00 93.69 194 ILE A CA 1
ATOM 1437 C C . ILE A 1 194 ? 10.743 3.093 -9.967 1.00 93.69 194 ILE A C 1
ATOM 1439 O O . ILE A 1 194 ? 9.637 3.630 -10.039 1.00 93.69 194 ILE A O 1
ATOM 1443 N N . VAL A 1 195 ? 11.269 2.624 -8.843 1.00 93.75 195 VAL A N 1
ATOM 1444 C CA . VAL A 1 195 ? 10.631 2.685 -7.530 1.00 93.75 195 VAL A CA 1
ATOM 1445 C C . VAL A 1 195 ? 11.399 3.689 -6.680 1.00 93.75 195 VAL A C 1
ATOM 1447 O O . VAL A 1 195 ? 12.611 3.558 -6.530 1.00 93.75 195 VAL A O 1
ATOM 1450 N N . GLU A 1 196 ? 10.700 4.673 -6.116 1.00 90.94 196 GLU A N 1
ATOM 1451 C CA . GLU A 1 196 ? 11.240 5.625 -5.142 1.00 90.94 196 GLU A CA 1
ATOM 1452 C C . GLU A 1 196 ? 10.469 5.485 -3.817 1.00 90.94 196 GLU A C 1
ATOM 1454 O O . GLU A 1 196 ? 9.423 6.122 -3.635 1.00 90.94 196 GLU A O 1
ATOM 1459 N N . PRO A 1 197 ? 10.956 4.637 -2.890 1.00 87.12 197 PRO A N 1
ATOM 1460 C CA . PRO A 1 197 ? 10.251 4.337 -1.648 1.00 87.12 197 PRO A CA 1
ATOM 1461 C C . PRO A 1 197 ? 10.066 5.558 -0.744 1.00 87.12 197 PRO A C 1
ATOM 1463 O O . PRO A 1 197 ? 8.974 5.770 -0.222 1.00 87.12 197 PRO A O 1
ATOM 1466 N N . ARG A 1 198 ? 11.095 6.408 -0.596 1.00 84.81 198 ARG A N 1
ATOM 1467 C CA . ARG A 1 198 ? 11.070 7.523 0.371 1.00 84.81 198 ARG A CA 1
ATOM 1468 C C . ARG A 1 198 ? 10.091 8.618 -0.014 1.00 84.81 198 ARG A C 1
ATOM 1470 O O . ARG A 1 198 ? 9.501 9.258 0.850 1.00 84.81 198 ARG A O 1
ATOM 1477 N N . ARG A 1 199 ? 9.940 8.853 -1.319 1.00 83.81 199 ARG A N 1
ATOM 1478 C CA . ARG A 1 199 ? 9.016 9.861 -1.857 1.00 83.81 199 ARG A CA 1
ATOM 1479 C C . ARG A 1 199 ? 7.674 9.264 -2.283 1.00 83.81 199 ARG A C 1
ATOM 1481 O O . ARG A 1 199 ? 6.843 10.007 -2.798 1.00 83.81 199 ARG A O 1
ATOM 1488 N N . GLY A 1 200 ? 7.471 7.959 -2.091 1.00 87.12 200 GLY A N 1
ATOM 1489 C CA . GLY A 1 200 ? 6.185 7.292 -2.280 1.00 87.12 200 GLY A CA 1
ATOM 1490 C C . GLY A 1 200 ? 5.678 7.283 -3.721 1.00 87.12 200 GLY A C 1
ATOM 1491 O O . GLY A 1 200 ? 4.472 7.387 -3.940 1.00 87.12 200 GLY A O 1
ATOM 1492 N N . TRP A 1 201 ? 6.560 7.167 -4.719 1.00 90.50 201 TRP A N 1
ATOM 1493 C CA . TRP A 1 201 ? 6.128 7.094 -6.119 1.00 90.50 201 TRP A CA 1
ATOM 1494 C C . TRP A 1 201 ? 6.825 5.999 -6.919 1.00 90.50 201 TRP A C 1
ATOM 1496 O O . TRP A 1 201 ? 7.900 5.507 -6.577 1.00 90.50 201 TRP A O 1
ATOM 1506 N N . VAL A 1 202 ? 6.185 5.635 -8.026 1.00 93.06 202 VAL A N 1
ATOM 1507 C CA . VAL A 1 202 ? 6.689 4.671 -9.000 1.00 93.06 202 VAL A CA 1
ATOM 1508 C C . VAL A 1 202 ? 6.434 5.171 -10.422 1.00 93.06 202 VAL A C 1
ATOM 1510 O O . VAL A 1 202 ? 5.422 5.816 -10.692 1.00 93.06 202 VAL A O 1
ATOM 1513 N N . ALA A 1 203 ? 7.353 4.901 -11.344 1.00 93.31 203 ALA A N 1
ATOM 1514 C CA . ALA A 1 203 ? 7.191 5.182 -12.771 1.00 93.31 203 ALA A CA 1
ATOM 1515 C C . ALA A 1 203 ? 7.496 3.917 -13.572 1.00 93.31 203 ALA A C 1
ATOM 1517 O O . ALA A 1 203 ? 8.446 3.205 -13.256 1.00 93.31 203 ALA A O 1
ATOM 1518 N N . SER A 1 204 ? 6.700 3.612 -14.596 1.00 93.69 204 SER A N 1
ATOM 1519 C CA . SER A 1 204 ? 6.830 2.354 -15.333 1.00 93.69 204 SER A CA 1
ATOM 1520 C C . SER A 1 204 ? 6.578 2.529 -16.820 1.00 93.69 204 SER A C 1
ATOM 1522 O O . SER A 1 204 ? 5.541 3.067 -17.192 1.00 93.69 204 SER A O 1
ATOM 1524 N N . SER A 1 205 ? 7.472 1.987 -17.650 1.00 92.38 205 SER A N 1
ATOM 1525 C CA . SER A 1 205 ? 7.183 1.688 -19.059 1.00 92.38 205 SER A CA 1
ATOM 1526 C C . SER A 1 205 ? 6.619 0.273 -19.254 1.00 92.38 205 SER A C 1
ATOM 1528 O O . SER A 1 205 ? 6.310 -0.127 -20.376 1.00 92.38 205 SER A O 1
ATOM 1530 N N . VAL A 1 206 ? 6.499 -0.515 -18.178 1.00 92.00 206 VAL A N 1
ATOM 1531 C CA . VAL A 1 206 ? 5.989 -1.888 -18.229 1.00 92.00 206 VAL A CA 1
ATOM 1532 C C . VAL A 1 206 ? 4.462 -1.851 -18.394 1.00 92.00 206 VAL A C 1
ATOM 1534 O O . VAL A 1 206 ? 3.780 -1.229 -17.575 1.00 92.00 206 VAL A O 1
ATOM 1537 N N . PRO A 1 207 ? 3.886 -2.535 -19.401 1.00 92.00 207 PRO A N 1
ATOM 1538 C CA . PRO A 1 207 ? 2.439 -2.573 -19.575 1.00 92.00 207 PRO A CA 1
ATOM 1539 C C . PRO A 1 207 ? 1.716 -3.144 -18.338 1.00 92.00 207 PRO A C 1
ATOM 1541 O O . PRO A 1 207 ? 2.193 -4.130 -17.763 1.00 92.00 207 PRO A O 1
ATOM 1544 N N . PRO A 1 208 ? 0.535 -2.615 -17.953 1.00 91.31 208 PRO A N 1
ATOM 1545 C CA . PRO A 1 208 ? -0.211 -3.097 -16.786 1.00 91.31 208 PRO A CA 1
ATOM 1546 C C . PRO A 1 208 ? -0.522 -4.599 -16.816 1.00 91.31 208 PRO A C 1
ATOM 1548 O O . PRO A 1 208 ? -0.472 -5.264 -15.784 1.00 91.31 208 PRO A O 1
ATOM 1551 N N . SER A 1 209 ? -0.793 -5.153 -18.002 1.00 91.81 209 SER A N 1
ATOM 1552 C CA . SER A 1 209 ? -1.034 -6.587 -18.192 1.00 91.81 209 SER A CA 1
ATOM 1553 C C . SER A 1 209 ? 0.196 -7.432 -17.855 1.00 91.81 209 SER A C 1
ATOM 1555 O O . SER A 1 209 ? 0.069 -8.468 -17.207 1.00 91.81 209 SER A O 1
ATOM 1557 N N . LEU A 1 210 ? 1.394 -6.979 -18.233 1.00 92.38 210 LEU A N 1
ATOM 1558 C CA . LEU A 1 210 ? 2.640 -7.665 -17.903 1.00 92.38 210 LEU A CA 1
ATOM 1559 C C . LEU A 1 210 ? 2.966 -7.548 -16.410 1.00 92.38 210 LEU A C 1
ATOM 1561 O O . LEU A 1 210 ? 3.354 -8.541 -15.803 1.00 92.38 210 LEU A O 1
ATOM 1565 N N . LEU A 1 211 ? 2.737 -6.383 -15.793 1.00 93.00 211 LEU A N 1
ATOM 1566 C CA . LEU A 1 211 ? 2.873 -6.216 -14.340 1.00 93.00 211 LEU A CA 1
ATOM 1567 C C . LEU A 1 211 ? 1.959 -7.174 -13.563 1.00 93.00 211 LEU A C 1
ATOM 1569 O O . LEU A 1 211 ? 2.399 -7.785 -12.590 1.00 93.00 211 LEU A O 1
ATOM 1573 N N . ALA A 1 212 ? 0.712 -7.347 -14.010 1.00 92.56 212 ALA A N 1
ATOM 1574 C CA . ALA A 1 212 ? -0.216 -8.295 -13.400 1.00 92.56 212 ALA A CA 1
ATOM 1575 C C . ALA A 1 212 ? 0.269 -9.749 -13.546 1.00 92.56 212 ALA A C 1
ATOM 1577 O O . ALA A 1 212 ? 0.238 -10.503 -12.575 1.00 92.56 212 ALA A O 1
ATOM 1578 N N . ARG A 1 213 ? 0.770 -10.137 -14.726 1.00 92.12 213 ARG A N 1
ATOM 1579 C CA . ARG A 1 213 ? 1.338 -11.478 -14.968 1.00 92.12 213 ARG A CA 1
ATOM 1580 C C . ARG A 1 213 ? 2.579 -11.751 -14.116 1.00 92.12 213 ARG A C 1
ATOM 1582 O O . ARG A 1 213 ? 2.685 -12.822 -13.522 1.00 92.12 213 ARG A O 1
ATOM 1589 N N . LEU A 1 214 ? 3.486 -10.776 -14.009 1.00 92.69 214 LEU A N 1
ATOM 1590 C CA . LEU A 1 214 ? 4.664 -10.851 -13.137 1.00 92.69 214 LEU A CA 1
ATOM 1591 C C . LEU A 1 214 ? 4.259 -11.035 -11.670 1.00 92.69 214 LEU A C 1
ATOM 1593 O O . LEU A 1 214 ? 4.793 -11.910 -10.995 1.00 92.69 214 LEU A O 1
ATOM 1597 N N . ALA A 1 215 ? 3.279 -10.264 -11.189 1.00 92.12 215 ALA A N 1
ATOM 1598 C CA . ALA A 1 215 ? 2.776 -10.377 -9.820 1.00 92.12 215 ALA A CA 1
ATOM 1599 C C . ALA A 1 215 ? 2.129 -11.742 -9.532 1.00 92.12 215 ALA A C 1
ATOM 1601 O O . ALA A 1 215 ? 2.343 -12.308 -8.461 1.00 92.12 215 ALA A O 1
ATOM 1602 N N . ARG A 1 216 ? 1.396 -12.310 -10.496 1.00 91.94 216 ARG A N 1
ATOM 1603 C CA . ARG A 1 216 ? 0.816 -13.661 -10.385 1.00 91.94 216 ARG A CA 1
ATOM 1604 C C . ARG A 1 216 ? 1.868 -14.774 -10.400 1.00 91.94 216 ARG A C 1
ATOM 1606 O O . ARG A 1 216 ? 1.608 -15.857 -9.874 1.00 91.94 216 ARG A O 1
ATOM 1613 N N . GLY A 1 217 ? 3.054 -14.503 -10.945 1.00 86.25 217 GLY A N 1
ATOM 1614 C CA . GLY A 1 217 ? 4.112 -15.491 -11.165 1.00 86.25 217 GLY A CA 1
ATOM 1615 C C . GLY A 1 217 ? 3.987 -16.238 -12.497 1.00 86.25 217 GLY A C 1
ATOM 1616 O O . GLY A 1 217 ? 4.606 -17.277 -12.670 1.00 86.25 217 GLY A O 1
ATOM 1617 N N . GLU A 1 218 ? 3.208 -15.716 -13.448 1.00 85.19 218 GLU A N 1
ATOM 1618 C CA . GLU A 1 218 ? 3.025 -16.288 -14.796 1.00 85.19 218 GLU A CA 1
ATOM 1619 C C . GLU A 1 218 ? 4.180 -15.940 -15.759 1.00 85.19 218 GLU A C 1
ATOM 1621 O O . GLU A 1 218 ? 4.132 -16.245 -16.953 1.00 85.19 218 GLU A O 1
ATOM 1626 N N . HIS A 1 219 ? 5.194 -15.226 -15.271 1.00 78.25 219 HIS A N 1
ATOM 1627 C CA . HIS A 1 219 ? 6.385 -14.844 -16.019 1.00 78.25 219 HIS A CA 1
ATOM 1628 C C . HIS A 1 219 ? 7.600 -14.888 -15.083 1.00 78.25 219 HIS A C 1
ATOM 1630 O O . HIS A 1 219 ? 7.492 -14.405 -13.950 1.00 78.25 219 HIS A O 1
ATOM 1636 N N . PRO A 1 220 ? 8.755 -15.425 -15.521 1.00 72.88 220 PRO A N 1
ATOM 1637 C CA . PRO A 1 220 ? 9.948 -15.481 -14.686 1.00 72.88 220 PRO A CA 1
ATOM 1638 C C . PRO A 1 220 ? 10.399 -14.065 -14.322 1.00 72.88 220 PRO A C 1
ATOM 1640 O O . PRO A 1 220 ? 10.660 -13.236 -15.195 1.00 72.88 220 PRO A O 1
ATOM 1643 N N . ALA A 1 221 ? 10.467 -13.786 -13.021 1.00 68.69 221 ALA A N 1
ATOM 1644 C CA . ALA A 1 221 ? 10.984 -12.528 -12.483 1.00 68.69 221 ALA A CA 1
ATOM 1645 C C . ALA A 1 221 ? 12.501 -12.587 -12.208 1.00 68.69 221 ALA A C 1
ATOM 1647 O O . ALA A 1 221 ? 13.103 -11.575 -11.875 1.00 68.69 221 ALA A O 1
ATOM 1648 N N . GLU A 1 222 ? 13.127 -13.757 -12.357 1.00 63.88 222 GLU A N 1
ATOM 1649 C CA . GLU A 1 222 ? 14.562 -13.983 -12.108 1.00 63.88 222 GLU A CA 1
ATOM 1650 C C . GLU A 1 222 ? 15.469 -13.251 -13.107 1.00 63.88 22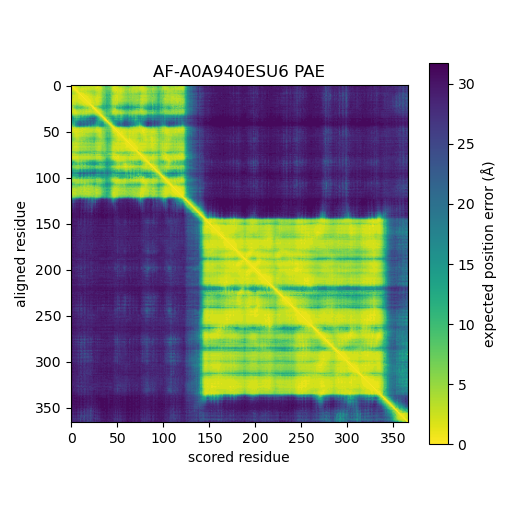2 GLU A C 1
ATOM 1652 O O . GLU A 1 222 ? 16.616 -12.951 -12.797 1.00 63.88 222 GLU A O 1
ATOM 1657 N N . ALA A 1 223 ? 14.935 -12.896 -14.278 1.00 63.06 223 ALA A N 1
ATOM 1658 C CA . ALA A 1 223 ? 15.624 -12.083 -15.277 1.00 63.06 223 ALA A CA 1
ATOM 1659 C C . ALA A 1 223 ? 15.570 -10.570 -14.981 1.00 63.06 223 ALA A C 1
ATOM 1661 O O . ALA A 1 223 ? 16.143 -9.780 -15.733 1.00 63.06 223 ALA A O 1
ATOM 1662 N N . ILE A 1 224 ? 14.868 -10.145 -13.920 1.00 80.25 224 ILE A N 1
ATOM 1663 C CA . ILE A 1 224 ? 14.734 -8.726 -13.586 1.00 80.25 224 ILE A CA 1
ATOM 1664 C C . ILE A 1 224 ? 16.031 -8.230 -12.953 1.00 80.25 224 ILE A C 1
ATOM 1666 O O . ILE A 1 224 ? 16.392 -8.621 -11.844 1.00 80.25 224 ILE A O 1
ATOM 1670 N N . LEU A 1 225 ? 16.705 -7.311 -13.641 1.00 80.56 225 LEU A N 1
ATOM 1671 C CA . LEU A 1 225 ? 17.906 -6.671 -13.115 1.00 80.56 225 LEU A CA 1
ATOM 1672 C C . LEU A 1 225 ? 17.515 -5.518 -12.190 1.00 80.56 225 LEU A C 1
ATOM 1674 O O . LEU A 1 225 ? 16.731 -4.646 -12.574 1.00 80.56 225 LEU A O 1
ATOM 1678 N N . VAL A 1 226 ? 18.099 -5.501 -10.993 1.00 86.19 226 VAL A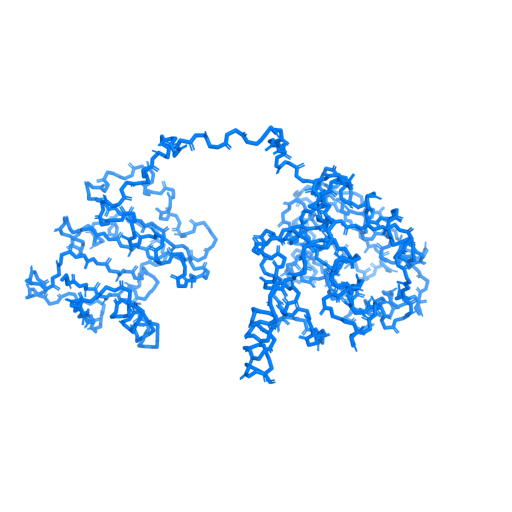 N 1
ATOM 1679 C CA . VAL A 1 226 ? 17.962 -4.404 -10.030 1.00 86.19 226 VAL A CA 1
ATOM 1680 C C . VAL A 1 226 ? 19.174 -3.488 -10.172 1.00 86.19 226 VAL A C 1
ATOM 1682 O O . VAL A 1 226 ? 20.310 -3.937 -10.022 1.00 86.19 226 VAL A O 1
ATOM 1685 N N . ARG A 1 227 ? 18.953 -2.203 -10.452 1.00 87.44 227 ARG A N 1
ATOM 1686 C CA . ARG A 1 227 ? 20.005 -1.175 -10.413 1.00 87.44 227 ARG A CA 1
ATOM 1687 C C . ARG A 1 227 ? 19.644 -0.088 -9.423 1.00 87.44 227 ARG A C 1
ATOM 1689 O O . ARG A 1 227 ? 18.548 0.457 -9.472 1.00 87.44 227 ARG A O 1
ATOM 1696 N N . GLU A 1 228 ? 20.584 0.257 -8.560 1.00 85.62 228 GLU A N 1
ATOM 1697 C CA . GLU A 1 228 ? 20.442 1.395 -7.657 1.00 85.62 228 GLU A CA 1
ATOM 1698 C C . GLU A 1 228 ? 20.792 2.697 -8.378 1.00 85.62 228 GLU A C 1
ATOM 1700 O O . GLU A 1 228 ? 21.632 2.722 -9.283 1.00 85.62 228 GLU A O 1
ATOM 1705 N N . PHE A 1 229 ? 20.130 3.779 -7.979 1.00 80.38 229 PHE A N 1
ATOM 1706 C CA . PHE A 1 229 ? 20.330 5.106 -8.550 1.00 80.38 229 PHE A CA 1
ATOM 1707 C C . PHE A 1 229 ? 20.396 6.165 -7.455 1.00 80.38 229 PHE A C 1
ATOM 1709 O O . PHE A 1 229 ? 19.914 5.964 -6.341 1.00 80.38 229 PHE A O 1
ATOM 1716 N N . SER A 1 230 ? 20.968 7.325 -7.784 1.00 81.56 230 SER A N 1
ATOM 1717 C CA . SER A 1 230 ? 20.757 8.525 -6.975 1.00 81.56 230 SER A CA 1
ATOM 1718 C C . SER A 1 230 ? 19.353 9.095 -7.207 1.00 81.56 230 SER A C 1
ATOM 1720 O O . SER A 1 230 ? 18.733 8.868 -8.249 1.00 81.56 230 SER A O 1
ATOM 1722 N N . GLU A 1 231 ? 18.853 9.892 -6.261 1.00 77.81 231 GLU A N 1
ATOM 1723 C CA . GLU A 1 231 ? 17.524 10.519 -6.358 1.00 77.81 231 GLU A CA 1
ATOM 1724 C C . GLU A 1 231 ? 17.368 11.388 -7.620 1.00 77.81 231 GLU A C 1
ATOM 1726 O O . GLU A 1 231 ? 16.317 11.385 -8.270 1.00 77.81 231 GLU A O 1
ATOM 1731 N N . ALA A 1 232 ? 18.430 12.107 -7.999 1.00 80.38 232 ALA A N 1
ATOM 1732 C CA . ALA A 1 232 ? 18.451 12.940 -9.199 1.00 80.38 232 ALA A CA 1
ATOM 1733 C C . ALA A 1 232 ? 18.311 12.093 -10.475 1.00 80.38 232 ALA A C 1
ATOM 1735 O O . ALA A 1 232 ? 17.469 12.391 -11.325 1.00 80.38 232 ALA A O 1
ATOM 1736 N N . GLN A 1 233 ? 19.065 10.991 -10.565 1.00 85.69 233 GLN A N 1
ATOM 1737 C CA . GLN A 1 233 ? 19.004 10.063 -11.696 1.00 85.69 233 GLN A CA 1
ATOM 1738 C C . GLN A 1 233 ? 17.640 9.371 -11.788 1.00 85.69 233 GLN A C 1
ATOM 1740 O O . GLN A 1 233 ? 17.083 9.241 -12.879 1.00 85.69 233 GLN A O 1
ATOM 1745 N N . ALA A 1 234 ? 17.066 8.961 -10.654 1.00 85.38 234 ALA A N 1
ATOM 1746 C CA . ALA A 1 234 ? 15.737 8.360 -10.616 1.00 85.38 234 ALA A CA 1
ATOM 1747 C C . ALA A 1 234 ? 14.664 9.340 -11.110 1.00 85.38 234 ALA A C 1
ATOM 1749 O O . ALA A 1 234 ? 13.802 8.970 -11.909 1.00 85.38 234 ALA A O 1
ATOM 1750 N N . CYS A 1 235 ? 14.739 10.610 -10.694 1.00 84.81 235 CYS A N 1
ATOM 1751 C CA . CYS A 1 235 ? 13.808 11.644 -11.137 1.00 84.81 235 CYS A CA 1
ATOM 1752 C C . CYS A 1 235 ? 13.887 11.914 -12.641 1.00 84.81 235 CYS A C 1
ATOM 1754 O O . CYS A 1 235 ? 12.837 12.063 -13.269 1.00 84.81 235 CYS A O 1
ATOM 1756 N N . GLU A 1 236 ? 15.098 11.997 -13.193 1.00 86.69 236 GLU A N 1
ATOM 1757 C CA . GLU A 1 236 ? 15.340 12.219 -14.619 1.00 86.69 236 GLU A CA 1
ATOM 1758 C C . GLU A 1 236 ? 14.813 11.051 -15.454 1.00 86.69 236 GLU A C 1
ATOM 1760 O O . GLU A 1 236 ? 13.982 11.248 -16.340 1.00 86.69 236 GLU A O 1
ATOM 1765 N N . ARG A 1 237 ? 15.205 9.819 -15.113 1.00 84.50 237 ARG A N 1
ATOM 1766 C CA . ARG A 1 237 ? 14.766 8.622 -15.839 1.00 84.50 237 ARG A CA 1
ATOM 1767 C C . ARG A 1 237 ? 13.256 8.413 -15.738 1.00 84.50 237 ARG A C 1
ATOM 1769 O O . ARG A 1 237 ? 12.633 8.044 -16.726 1.00 84.50 237 ARG A O 1
ATOM 1776 N N . ALA A 1 238 ? 12.642 8.715 -14.591 1.00 88.75 238 ALA A N 1
ATOM 1777 C CA . ALA A 1 238 ? 11.192 8.616 -14.429 1.00 88.75 238 ALA A CA 1
ATOM 1778 C C . ALA A 1 238 ? 10.424 9.522 -15.405 1.00 88.75 238 ALA A C 1
ATOM 1780 O O . ALA A 1 238 ? 9.356 9.128 -15.863 1.00 88.75 238 ALA A O 1
ATOM 1781 N N . ARG A 1 239 ? 10.968 10.696 -15.774 1.00 86.69 239 ARG A N 1
ATOM 1782 C CA . ARG A 1 239 ? 10.336 11.578 -16.776 1.00 86.69 239 ARG A CA 1
ATOM 1783 C C . ARG A 1 239 ? 10.247 10.918 -18.153 1.00 86.69 239 ARG A C 1
ATOM 1785 O O . ARG A 1 239 ? 9.293 11.182 -18.872 1.00 86.69 239 ARG A O 1
ATOM 1792 N N . ALA A 1 240 ? 11.201 10.052 -18.497 1.00 85.75 240 ALA A N 1
ATOM 1793 C CA . ALA A 1 240 ? 11.221 9.338 -19.772 1.00 85.75 240 ALA A CA 1
ATOM 1794 C C . ALA A 1 240 ? 10.269 8.126 -19.816 1.00 85.75 240 ALA A C 1
ATOM 1796 O O . ALA A 1 240 ? 9.941 7.654 -20.900 1.00 85.75 240 ALA A O 1
ATOM 1797 N N . LEU A 1 241 ? 9.823 7.614 -18.660 1.00 85.88 241 LEU A N 1
ATOM 1798 C CA . LEU A 1 241 ? 8.951 6.433 -18.576 1.00 85.88 241 LEU A CA 1
ATOM 1799 C C . LEU A 1 241 ? 7.454 6.773 -18.597 1.00 85.88 241 LEU A C 1
ATOM 1801 O O . LEU A 1 241 ? 6.645 5.893 -18.876 1.00 85.88 241 LEU A O 1
ATOM 1805 N N . GLY A 1 242 ? 7.084 8.024 -18.300 1.00 79.25 242 GLY A N 1
ATOM 1806 C CA . GLY A 1 242 ? 5.697 8.491 -18.282 1.00 79.25 242 GLY A CA 1
ATOM 1807 C C . GLY A 1 242 ? 5.249 9.044 -16.921 1.00 79.25 242 GLY A C 1
ATOM 1808 O O . GLY A 1 242 ? 6.082 9.455 -16.107 1.00 79.25 242 GLY A O 1
ATOM 1809 N N . PRO A 1 243 ? 3.928 9.115 -16.661 1.00 85.06 243 PRO A N 1
ATOM 1810 C CA . PRO A 1 243 ? 3.402 9.713 -15.441 1.00 85.06 243 PRO A CA 1
ATOM 1811 C C . PRO A 1 243 ? 3.752 8.877 -14.208 1.00 85.06 243 PRO A C 1
ATOM 1813 O O . PRO A 1 243 ? 3.686 7.646 -14.213 1.00 85.06 243 PRO A O 1
ATOM 1816 N N . ARG A 1 244 ? 4.086 9.571 -13.119 1.00 90.56 244 ARG A N 1
ATOM 1817 C CA . ARG A 1 244 ? 4.338 8.945 -11.819 1.00 90.56 244 ARG A CA 1
ATOM 1818 C C . ARG A 1 244 ? 3.022 8.502 -11.191 1.00 90.56 244 ARG A C 1
ATOM 1820 O O . ARG A 1 244 ? 2.042 9.244 -11.201 1.00 90.56 244 ARG A O 1
ATOM 1827 N N . GLN A 1 245 ? 3.035 7.310 -10.619 1.00 90.12 245 GLN A N 1
ATOM 1828 C CA . GLN A 1 245 ? 1.942 6.739 -9.844 1.00 90.12 245 GLN A CA 1
ATOM 1829 C C . GLN A 1 245 ? 2.305 6.764 -8.360 1.00 90.12 245 GLN A C 1
ATOM 1831 O O . GLN A 1 245 ? 3.482 6.761 -7.995 1.00 90.12 245 GLN A O 1
ATOM 1836 N N . GLU A 1 246 ? 1.285 6.783 -7.510 1.00 89.81 246 GLU A N 1
ATOM 1837 C CA . GLU A 1 246 ? 1.451 6.684 -6.062 1.00 89.81 246 GLU A CA 1
ATOM 1838 C C . GLU A 1 246 ? 1.849 5.244 -5.698 1.00 89.81 246 GLU A C 1
ATOM 1840 O O . GLU A 1 246 ? 1.234 4.277 -6.162 1.00 89.81 246 GLU A O 1
ATOM 1845 N N . LEU A 1 247 ? 2.935 5.106 -4.933 1.00 89.94 247 LEU A N 1
ATOM 1846 C CA . LEU A 1 247 ? 3.567 3.813 -4.675 1.00 89.94 247 LEU A CA 1
ATOM 1847 C C . LEU A 1 247 ? 2.663 2.888 -3.861 1.00 89.94 247 LEU A C 1
ATOM 1849 O O . LEU A 1 247 ? 2.609 1.697 -4.156 1.00 89.94 247 LEU A O 1
ATOM 1853 N N . GLY A 1 248 ? 1.921 3.411 -2.887 1.00 89.19 248 GLY A N 1
ATOM 1854 C CA . GLY A 1 248 ? 1.006 2.633 -2.066 1.00 89.19 248 GLY A CA 1
ATOM 1855 C C . GLY A 1 248 ? -0.103 1.972 -2.884 1.00 89.19 248 GLY A C 1
ATOM 1856 O O . GLY A 1 248 ? -0.320 0.765 -2.782 1.00 89.19 248 GLY A O 1
ATOM 1857 N N . THR A 1 249 ? -0.743 2.734 -3.767 1.00 88.62 249 THR A N 1
ATOM 1858 C CA . THR A 1 249 ? -1.775 2.276 -4.706 1.00 88.62 249 THR A CA 1
ATOM 1859 C C . THR A 1 249 ? -1.205 1.222 -5.649 1.00 88.62 249 THR A C 1
ATOM 1861 O O . THR A 1 249 ? -1.815 0.170 -5.859 1.00 88.62 249 THR A O 1
ATOM 1864 N N . PHE A 1 250 ? -0.006 1.469 -6.190 1.00 92.31 250 PHE A N 1
ATOM 1865 C CA . PHE A 1 250 ? 0.688 0.500 -7.030 1.00 92.31 250 PHE A CA 1
ATOM 1866 C C . PHE A 1 250 ? 0.950 -0.809 -6.276 1.00 92.31 250 PHE A C 1
ATOM 1868 O O . PHE A 1 250 ? 0.604 -1.876 -6.783 1.00 92.31 250 PHE A O 1
ATOM 1875 N N . MET A 1 251 ? 1.508 -0.739 -5.064 1.00 93.19 251 MET A N 1
ATOM 1876 C CA . MET A 1 251 ? 1.822 -1.907 -4.237 1.00 93.19 251 MET A CA 1
ATOM 1877 C C . MET A 1 251 ? 0.571 -2.697 -3.869 1.00 93.19 251 MET A C 1
ATOM 1879 O O . MET A 1 251 ? 0.562 -3.922 -4.001 1.00 93.19 251 MET A O 1
ATOM 1883 N N . TRP A 1 252 ? -0.509 -2.018 -3.484 1.00 92.75 252 TRP A N 1
ATOM 1884 C CA . TRP A 1 252 ? -1.772 -2.678 -3.170 1.00 92.75 252 TRP A CA 1
ATOM 1885 C C . TRP A 1 252 ? -2.328 -3.420 -4.387 1.00 92.75 252 TRP A C 1
ATOM 1887 O O . TRP A 1 252 ? -2.718 -4.585 -4.288 1.00 92.75 252 TRP A O 1
ATOM 1897 N N . GLN A 1 253 ? -2.305 -2.791 -5.566 1.00 93.44 253 GLN A N 1
ATOM 1898 C CA . GLN A 1 253 ? -2.747 -3.448 -6.793 1.00 93.44 253 GLN A CA 1
ATOM 1899 C C . GLN A 1 253 ? -1.879 -4.673 -7.128 1.00 93.44 253 GLN A C 1
ATOM 1901 O O . GLN A 1 253 ? -2.418 -5.701 -7.540 1.00 93.44 253 GLN A O 1
ATOM 1906 N N . ARG A 1 254 ? -0.558 -4.613 -6.899 1.00 94.31 254 ARG A N 1
ATOM 1907 C CA . ARG A 1 254 ? 0.330 -5.780 -7.055 1.00 94.31 254 ARG A CA 1
ATOM 1908 C C . ARG A 1 254 ? 0.018 -6.895 -6.059 1.00 94.31 254 ARG A C 1
ATOM 1910 O O . ARG A 1 254 ? 0.091 -8.060 -6.443 1.00 94.31 254 ARG A O 1
ATOM 1917 N N . CYS A 1 255 ? -0.387 -6.569 -4.832 1.00 93.50 255 CYS A N 1
ATOM 1918 C CA . CYS A 1 255 ? -0.858 -7.562 -3.863 1.00 93.50 255 CYS A CA 1
ATOM 1919 C C . CYS A 1 255 ? -2.135 -8.256 -4.359 1.00 93.50 255 CYS A C 1
ATOM 1921 O O . CYS A 1 255 ? -2.196 -9.481 -4.355 1.00 93.50 255 CYS A O 1
ATOM 1923 N N . ILE A 1 256 ? -3.117 -7.502 -4.872 1.00 92.31 256 ILE A N 1
ATOM 1924 C CA . ILE A 1 256 ? -4.337 -8.076 -5.471 1.00 92.31 256 ILE A CA 1
ATOM 1925 C C . ILE A 1 256 ? -3.979 -9.026 -6.623 1.00 92.31 256 ILE A C 1
ATOM 1927 O O . ILE A 1 256 ? -4.493 -10.144 -6.696 1.00 92.31 256 ILE A O 1
ATOM 1931 N N . ASP A 1 257 ? -3.089 -8.597 -7.521 1.00 93.19 257 ASP A N 1
ATOM 1932 C CA . ASP A 1 257 ? -2.663 -9.410 -8.661 1.00 93.19 257 ASP A CA 1
ATOM 1933 C C . ASP A 1 257 ? -1.969 -10.702 -8.196 1.00 93.19 257 ASP A C 1
ATOM 1935 O O . ASP A 1 257 ? -2.293 -11.780 -8.686 1.00 93.19 257 ASP A O 1
ATOM 1939 N N . ALA A 1 258 ? -1.082 -10.626 -7.203 1.00 92.12 258 ALA A N 1
ATOM 1940 C CA . ALA A 1 258 ? -0.422 -11.797 -6.633 1.00 92.12 258 ALA A CA 1
ATOM 1941 C C . ALA A 1 258 ? -1.396 -12.762 -5.941 1.00 92.12 258 ALA A C 1
ATOM 1943 O O . ALA A 1 258 ? -1.262 -13.979 -6.094 1.00 92.12 258 ALA A O 1
ATOM 1944 N N . TRP A 1 259 ? -2.404 -12.243 -5.229 1.00 92.38 259 TRP A N 1
ATOM 1945 C CA . TRP A 1 259 ? -3.4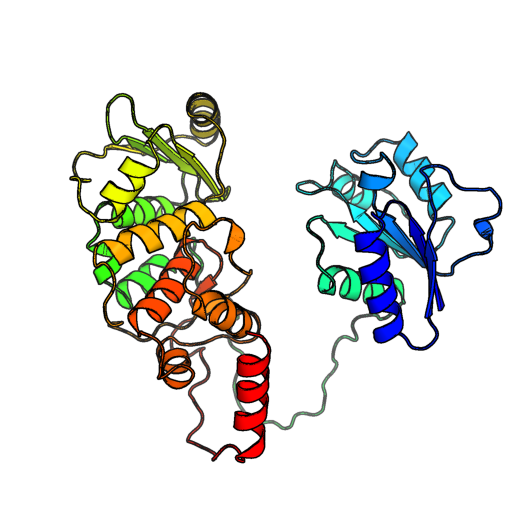45 -13.057 -4.593 1.00 92.38 259 TRP A CA 1
ATOM 1946 C C . TRP A 1 259 ? -4.258 -13.841 -5.615 1.00 92.38 259 TRP A C 1
ATOM 1948 O O . TRP A 1 259 ? -4.492 -15.031 -5.422 1.00 92.38 259 TRP A O 1
ATOM 1958 N N . ARG A 1 260 ? -4.600 -13.214 -6.746 1.00 89.81 260 ARG A N 1
ATOM 1959 C CA . ARG A 1 260 ? -5.246 -13.900 -7.878 1.00 89.81 260 ARG A CA 1
ATOM 1960 C C . ARG A 1 260 ? -4.381 -15.015 -8.463 1.00 89.81 260 ARG A C 1
ATOM 1962 O O . ARG A 1 260 ? -4.916 -15.985 -8.980 1.00 89.81 260 ARG A O 1
ATOM 1969 N N . GLY A 1 261 ? -3.059 -14.889 -8.368 1.00 85.31 261 GLY A N 1
ATOM 1970 C CA . GLY A 1 261 ? -2.104 -15.932 -8.742 1.00 85.31 261 GLY A CA 1
ATOM 1971 C C . GLY A 1 261 ? -1.855 -16.980 -7.652 1.00 85.31 261 GLY A C 1
ATOM 1972 O O . GLY A 1 261 ? -0.900 -17.743 -7.775 1.00 85.31 261 GLY A O 1
ATOM 1973 N N . GLY A 1 262 ? -2.628 -17.000 -6.563 1.00 85.69 262 GLY A N 1
ATOM 1974 C CA . GLY A 1 262 ? -2.484 -17.984 -5.487 1.00 85.69 262 GLY A CA 1
ATOM 1975 C C . GLY A 1 262 ? -1.454 -17.622 -4.413 1.00 85.69 262 GLY A C 1
ATOM 1976 O O . GLY A 1 262 ? -0.910 -18.514 -3.776 1.00 85.69 262 GLY A O 1
ATOM 1977 N N . ALA A 1 263 ? -1.155 -16.335 -4.199 1.00 83.31 263 ALA A N 1
ATOM 1978 C CA . ALA A 1 263 ? -0.381 -15.896 -3.025 1.00 83.31 263 ALA A CA 1
ATOM 1979 C C . ALA A 1 263 ? -1.194 -15.924 -1.713 1.00 83.31 263 ALA A C 1
ATOM 1981 O O . ALA A 1 263 ? -0.642 -15.699 -0.638 1.00 83.31 263 ALA A O 1
ATOM 1982 N N . GLY A 1 264 ? -2.507 -16.169 -1.797 1.00 79.12 264 GLY A N 1
ATOM 1983 C CA . GLY A 1 264 ? -3.382 -16.295 -0.638 1.00 79.12 264 GLY A CA 1
ATOM 1984 C C . GLY A 1 264 ? -3.098 -17.577 0.142 1.00 79.12 264 GLY A C 1
ATOM 1985 O O . GLY A 1 264 ? -3.039 -18.663 -0.425 1.00 79.12 264 GLY A O 1
ATOM 1986 N N . GLY A 1 265 ? -2.938 -17.447 1.455 1.00 78.06 265 GLY A N 1
ATOM 1987 C CA . GLY A 1 265 ? -2.690 -18.569 2.354 1.00 78.06 265 GLY A CA 1
ATOM 1988 C C . GLY A 1 265 ? -2.963 -18.191 3.808 1.00 78.06 265 GLY A C 1
ATOM 1989 O O . GLY A 1 265 ? -3.128 -17.003 4.111 1.00 78.06 265 GLY A O 1
ATOM 1990 N N . PRO A 1 266 ? -3.027 -19.178 4.716 1.00 79.12 266 PRO A N 1
ATOM 1991 C CA . PRO A 1 266 ? -3.202 -18.915 6.137 1.00 79.12 266 PRO A CA 1
ATOM 1992 C C . PRO A 1 266 ? -2.008 -18.131 6.696 1.00 79.12 266 PRO A C 1
ATOM 1994 O O . PRO A 1 266 ? -0.878 -18.278 6.233 1.00 79.12 266 PRO A O 1
ATOM 1997 N N . ALA A 1 267 ? -2.256 -17.302 7.709 1.00 85.31 267 ALA A N 1
ATOM 1998 C CA . ALA A 1 267 ? -1.177 -16.654 8.446 1.00 85.31 267 ALA A CA 1
ATOM 1999 C C . ALA A 1 267 ? -0.420 -17.691 9.294 1.00 85.31 267 ALA A C 1
ATOM 2001 O O . ALA A 1 267 ? -1.048 -18.487 9.997 1.00 85.31 267 ALA A O 1
ATOM 2002 N N . SER A 1 268 ? 0.913 -17.666 9.247 1.00 86.81 268 SER A N 1
ATOM 2003 C CA . SER A 1 268 ? 1.794 -18.512 10.066 1.00 86.81 268 SER A CA 1
ATOM 2004 C C . SER A 1 268 ? 1.964 -17.972 11.487 1.00 86.81 268 SER A C 1
ATOM 2006 O O . SER A 1 268 ? 2.163 -18.741 12.427 1.00 86.81 268 SER A O 1
ATOM 2008 N N . ARG A 1 269 ? 1.850 -16.653 11.655 1.00 86.56 269 ARG A N 1
ATOM 2009 C CA . ARG A 1 269 ? 1.815 -15.962 12.948 1.00 86.56 269 ARG A CA 1
ATOM 2010 C C . ARG A 1 269 ? 0.691 -14.938 12.941 1.00 86.56 269 ARG A C 1
ATOM 2012 O O . ARG A 1 269 ? 0.308 -14.434 11.887 1.00 86.56 269 ARG A O 1
ATOM 2019 N N . ASP A 1 270 ? 0.141 -14.648 14.117 1.00 89.00 270 ASP A N 1
ATOM 2020 C CA . ASP A 1 270 ? -0.777 -13.517 14.235 1.00 89.00 270 ASP A CA 1
ATOM 2021 C C . ASP A 1 270 ? 0.011 -12.224 13.990 1.00 89.00 270 ASP A C 1
ATOM 2023 O O . ASP A 1 270 ? 1.188 -12.155 14.321 1.00 89.00 270 ASP A O 1
ATOM 2027 N N . LEU A 1 271 ? -0.614 -11.220 13.388 1.00 89.19 271 LEU A N 1
ATOM 2028 C CA . LEU A 1 271 ? 0.003 -9.928 13.089 1.00 89.19 271 LEU A CA 1
ATOM 2029 C C . LEU A 1 271 ? -0.971 -8.848 13.518 1.00 89.19 271 LEU A C 1
ATOM 2031 O O . LEU A 1 271 ? -2.157 -8.942 13.206 1.00 89.19 271 LEU A O 1
ATOM 2035 N N . ALA A 1 272 ? -0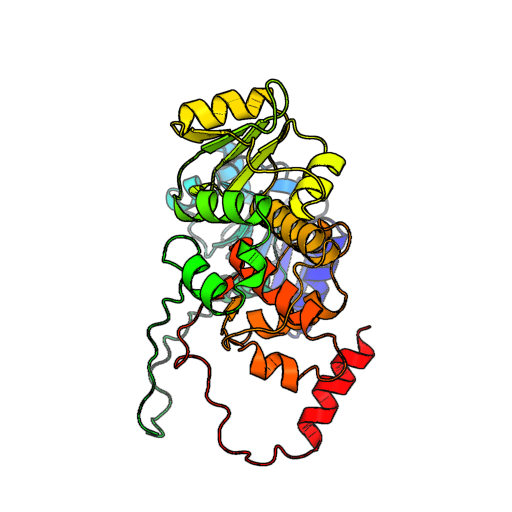.491 -7.830 14.223 1.00 90.88 272 ALA A N 1
ATOM 2036 C CA . ALA A 1 272 ? -1.306 -6.693 14.617 1.00 90.88 272 ALA A CA 1
ATOM 2037 C C . ALA A 1 272 ? -0.940 -5.463 13.803 1.00 90.88 272 ALA A C 1
ATOM 2039 O O . ALA A 1 272 ? 0.238 -5.154 13.643 1.00 90.88 272 ALA A O 1
ATOM 2040 N N . ILE A 1 273 ? -1.954 -4.754 13.316 1.00 90.44 273 ILE A N 1
ATOM 2041 C CA . ILE A 1 273 ? -1.764 -3.516 12.570 1.00 90.44 273 ILE A CA 1
ATOM 2042 C C . ILE A 1 273 ? -2.641 -2.396 13.112 1.00 90.44 273 ILE A C 1
ATOM 2044 O O . ILE A 1 273 ? -3.717 -2.623 13.672 1.00 90.44 273 ILE A O 1
ATOM 2048 N N . ARG A 1 274 ? -2.186 -1.168 12.886 1.00 87.56 274 ARG A N 1
ATOM 2049 C CA . ARG A 1 274 ? -2.987 0.051 12.982 1.00 87.56 274 ARG A CA 1
ATOM 2050 C C . ARG A 1 274 ? -2.884 0.787 11.656 1.00 87.56 274 ARG A C 1
ATOM 2052 O O . ARG A 1 274 ? -1.778 0.946 11.149 1.00 87.56 274 ARG A O 1
ATOM 2059 N N . LEU A 1 275 ? -4.014 1.231 11.114 1.00 86.25 275 LEU A N 1
ATOM 2060 C CA . LEU A 1 275 ? -3.993 2.113 9.952 1.00 86.25 275 LEU A CA 1
ATOM 2061 C C . LEU A 1 275 ? -3.716 3.550 10.383 1.00 86.25 275 LEU A C 1
ATOM 2063 O O . LEU A 1 275 ? -4.360 4.060 11.301 1.00 86.25 275 LEU A O 1
ATOM 2067 N N . ASP A 1 276 ? -2.796 4.191 9.673 1.00 80.38 276 ASP A N 1
ATOM 2068 C CA . ASP A 1 276 ? -2.530 5.625 9.778 1.00 80.38 276 ASP A CA 1
ATOM 2069 C C . ASP A 1 276 ? -3.395 6.416 8.785 1.00 80.38 276 ASP A C 1
ATOM 2071 O O . ASP A 1 276 ? -3.778 7.553 9.054 1.00 80.38 276 ASP A O 1
ATOM 2075 N N . ALA A 1 277 ? -3.733 5.803 7.646 1.00 76.62 277 ALA A N 1
ATOM 2076 C CA . ALA A 1 277 ? -4.562 6.392 6.602 1.00 76.62 277 ALA A CA 1
ATOM 2077 C C . ALA A 1 277 ? -5.481 5.345 5.962 1.00 76.62 277 ALA A C 1
ATOM 2079 O O . ALA A 1 277 ? -5.194 4.146 5.970 1.00 76.62 277 ALA A O 1
ATOM 2080 N N . CYS A 1 278 ? -6.605 5.802 5.404 1.00 77.38 278 CYS A N 1
ATOM 2081 C CA . CYS A 1 278 ? -7.476 4.935 4.619 1.00 77.38 278 CYS A CA 1
ATOM 2082 C C . CYS A 1 278 ? -6.842 4.705 3.237 1.00 77.38 278 CYS A C 1
ATOM 2084 O O . CYS A 1 278 ? -6.544 5.694 2.560 1.00 77.38 278 CYS A O 1
ATOM 2086 N N . PRO A 1 279 ? -6.648 3.451 2.794 1.00 78.06 279 PRO A N 1
ATOM 2087 C CA . PRO A 1 279 ? -6.216 3.176 1.429 1.00 78.06 279 PRO A CA 1
ATOM 2088 C C . PRO A 1 279 ? -7.226 3.721 0.411 1.00 78.06 279 PRO A C 1
ATOM 2090 O O . PRO A 1 279 ? -8.439 3.627 0.616 1.00 78.06 279 PRO A O 1
ATOM 2093 N N . ASP A 1 280 ? -6.741 4.263 -0.709 1.00 77.19 280 ASP A N 1
ATOM 2094 C CA . ASP A 1 280 ? -7.612 4.750 -1.783 1.00 77.19 280 ASP A CA 1
ATOM 2095 C C . ASP A 1 280 ? -8.138 3.582 -2.628 1.00 77.19 280 ASP A C 1
ATOM 2097 O O . ASP A 1 280 ? -7.659 3.288 -3.726 1.00 77.19 280 ASP A O 1
ATOM 2101 N N . PHE A 1 281 ? -9.154 2.898 -2.098 1.00 81.06 281 PHE A N 1
ATOM 2102 C CA . PHE A 1 281 ? -9.787 1.764 -2.766 1.00 81.06 281 PHE A CA 1
ATOM 2103 C C . PHE A 1 281 ? -10.404 2.130 -4.125 1.00 81.06 281 PHE A C 1
ATOM 2105 O O . PHE A 1 281 ? -10.592 1.243 -4.953 1.00 81.06 281 PHE A O 1
ATOM 2112 N N . THR A 1 282 ? -10.682 3.414 -4.389 1.00 78.19 282 THR A N 1
ATOM 2113 C CA . THR A 1 282 ? -11.293 3.862 -5.653 1.00 78.19 282 THR A CA 1
ATOM 2114 C C . THR A 1 282 ? -10.345 3.761 -6.844 1.00 78.19 282 THR A C 1
ATOM 2116 O O . THR A 1 282 ? -10.791 3.666 -7.985 1.00 78.19 282 THR A O 1
ATOM 2119 N N . ARG A 1 283 ? -9.034 3.739 -6.585 1.00 77.75 283 ARG A N 1
ATOM 2120 C CA . ARG A 1 283 ? -7.997 3.598 -7.616 1.00 77.75 283 ARG A CA 1
ATOM 2121 C C . ARG A 1 283 ? -7.620 2.148 -7.899 1.00 77.75 283 ARG A C 1
ATOM 2123 O O . ARG A 1 283 ? -6.818 1.890 -8.795 1.00 77.75 283 ARG A O 1
ATOM 2130 N N . LEU A 1 284 ? -8.166 1.209 -7.132 1.00 81.81 284 LEU A N 1
ATOM 2131 C CA . LEU A 1 284 ? -7.891 -0.212 -7.283 1.00 81.81 284 LEU A CA 1
ATOM 2132 C C . LEU A 1 284 ? -8.893 -0.835 -8.249 1.00 81.81 284 LEU A C 1
ATOM 2134 O O . LEU A 1 284 ? -10.086 -0.557 -8.19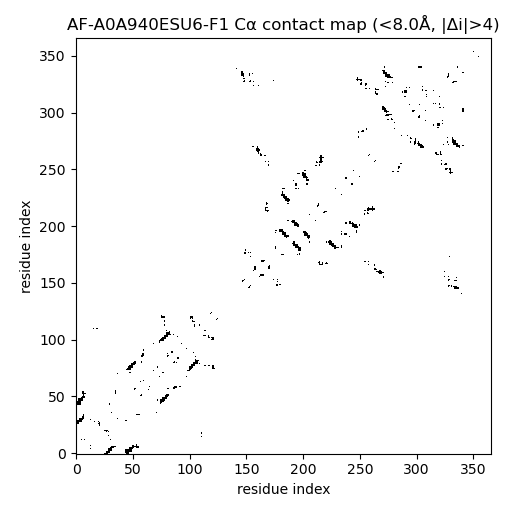8 1.00 81.81 284 LEU A O 1
ATOM 2138 N N . ALA A 1 285 ? -8.417 -1.737 -9.103 1.00 75.50 285 ALA A N 1
ATOM 2139 C CA . ALA A 1 285 ? -9.254 -2.348 -10.131 1.00 75.50 285 ALA A CA 1
ATOM 2140 C C . ALA A 1 285 ? -10.334 -3.287 -9.559 1.00 75.50 285 ALA A C 1
ATOM 2142 O O . ALA A 1 285 ? -11.328 -3.551 -10.228 1.00 75.50 285 ALA A O 1
ATOM 2143 N N . ALA A 1 286 ? -10.123 -3.841 -8.359 1.00 73.06 286 ALA A N 1
ATOM 2144 C CA . ALA A 1 286 ? -11.078 -4.724 -7.685 1.00 73.06 286 ALA A CA 1
ATOM 2145 C C . ALA A 1 286 ? -10.725 -4.895 -6.193 1.00 73.06 286 ALA A C 1
ATOM 2147 O O . ALA A 1 286 ? -10.158 -5.926 -5.816 1.00 73.06 286 ALA A O 1
ATOM 2148 N N . PRO A 1 287 ? -10.991 -3.898 -5.333 1.00 75.75 287 PRO A N 1
ATOM 2149 C CA . PRO A 1 287 ? -10.887 -4.096 -3.891 1.00 75.75 287 PRO A CA 1
ATOM 2150 C C . PRO A 1 287 ? -11.937 -5.116 -3.425 1.00 75.75 287 PRO A C 1
ATOM 2152 O O . PRO A 1 287 ? -13.048 -5.154 -3.958 1.00 75.75 287 PRO A O 1
ATOM 2155 N N . ALA A 1 288 ? -11.612 -5.939 -2.424 1.00 77.75 288 ALA A N 1
ATOM 2156 C CA . ALA A 1 288 ? -12.615 -6.839 -1.860 1.00 77.75 288 ALA A CA 1
ATOM 2157 C C . ALA A 1 288 ? -13.642 -6.017 -1.053 1.00 77.75 288 ALA A C 1
ATOM 2159 O O . ALA A 1 288 ? -13.238 -5.098 -0.334 1.00 77.75 288 ALA A O 1
ATOM 2160 N N . PRO A 1 289 ? -14.948 -6.345 -1.088 1.00 77.75 289 PRO A N 1
ATOM 2161 C CA . PRO A 1 289 ? -15.984 -5.557 -0.407 1.00 77.75 289 PRO A CA 1
ATOM 2162 C C . PRO A 1 289 ? -15.731 -5.366 1.097 1.00 77.75 289 PRO A C 1
ATOM 2164 O O . PRO A 1 289 ? -16.026 -4.316 1.666 1.00 77.75 289 PRO A O 1
ATOM 2167 N N . VAL A 1 290 ? -15.120 -6.365 1.742 1.00 85.94 290 VAL A N 1
ATOM 2168 C CA . VAL A 1 290 ? -14.798 -6.339 3.176 1.00 85.94 290 VAL A CA 1
ATOM 2169 C C . VAL A 1 290 ? -13.679 -5.344 3.521 1.00 85.94 290 VAL A C 1
ATOM 2171 O O . VAL A 1 290 ? -13.606 -4.875 4.654 1.00 85.94 290 VAL A O 1
ATOM 2174 N N . HIS A 1 291 ? -12.821 -4.960 2.565 1.00 88.25 291 HIS A N 1
ATOM 2175 C CA . HIS A 1 291 ? -11.639 -4.123 2.827 1.00 88.25 291 HIS A CA 1
ATOM 2176 C C . HIS A 1 291 ? -11.994 -2.741 3.377 1.00 88.25 291 HIS A C 1
ATOM 2178 O O . HIS A 1 291 ? -11.292 -2.249 4.258 1.00 88.25 291 HIS A O 1
ATOM 2184 N N . LEU A 1 292 ? -13.109 -2.148 2.941 1.00 86.06 292 LEU A N 1
ATOM 2185 C CA . LEU A 1 292 ? -13.568 -0.863 3.473 1.00 86.06 292 LEU A CA 1
ATOM 2186 C C . LEU A 1 292 ? -13.980 -0.972 4.951 1.00 86.06 292 LEU A C 1
ATOM 2188 O O . LEU A 1 292 ? -13.663 -0.096 5.757 1.00 86.06 292 LEU A O 1
ATOM 2192 N N . GLN A 1 293 ? -14.650 -2.066 5.323 1.00 84.19 293 GLN A N 1
ATOM 2193 C CA . GLN A 1 293 ? -15.065 -2.321 6.705 1.00 84.19 293 GLN A CA 1
ATOM 2194 C C . GLN A 1 293 ? -13.852 -2.574 7.606 1.00 84.19 293 GLN A C 1
ATOM 2196 O O . GLN A 1 293 ? -13.753 -1.994 8.689 1.00 84.19 293 GLN A O 1
ATOM 2201 N N . LEU A 1 294 ? -12.900 -3.389 7.138 1.00 87.81 294 LEU A N 1
ATOM 2202 C CA . LEU A 1 294 ? -11.644 -3.636 7.848 1.00 87.81 294 LEU A CA 1
ATOM 2203 C C . LEU A 1 294 ? -10.855 -2.334 8.030 1.00 87.81 294 LEU A C 1
ATOM 2205 O O . LEU A 1 294 ? -10.384 -2.060 9.133 1.00 87.81 294 LEU A O 1
ATOM 2209 N N . ALA A 1 295 ? -10.785 -1.489 6.995 1.00 86.19 295 ALA A N 1
ATOM 2210 C CA . ALA A 1 295 ? -10.126 -0.190 7.080 1.00 86.19 295 ALA A CA 1
ATOM 2211 C C . ALA A 1 295 ? -10.763 0.717 8.138 1.00 86.19 295 ALA A C 1
ATOM 2213 O O . ALA A 1 295 ? -10.065 1.264 8.992 1.00 86.19 295 ALA A O 1
ATOM 2214 N N . ALA A 1 296 ? -12.094 0.824 8.144 1.00 82.69 296 ALA A N 1
ATOM 2215 C CA . ALA A 1 296 ? -12.820 1.643 9.110 1.00 82.69 296 ALA A CA 1
ATOM 2216 C C . ALA A 1 296 ? -12.577 1.211 10.570 1.00 82.69 296 ALA A C 1
ATOM 2218 O O . ALA A 1 296 ? -12.538 2.058 11.466 1.00 82.69 296 ALA A O 1
ATOM 2219 N N . ILE A 1 297 ? -12.401 -0.091 10.820 1.00 80.69 297 ILE A N 1
ATOM 2220 C CA . ILE A 1 297 ? -12.088 -0.622 12.154 1.00 80.69 297 ILE A CA 1
ATOM 2221 C C . ILE A 1 297 ? -10.622 -0.347 12.511 1.00 80.69 297 ILE A C 1
ATOM 2223 O O . ILE A 1 297 ? -10.353 0.213 13.576 1.00 80.69 297 ILE A O 1
ATOM 2227 N N . CYS A 1 298 ? -9.686 -0.693 11.623 1.00 82.62 298 CYS A N 1
ATOM 2228 C CA . CYS A 1 298 ? -8.245 -0.584 11.872 1.00 82.62 298 CYS A CA 1
ATOM 2229 C C . CYS A 1 298 ? -7.735 0.864 11.972 1.00 82.62 298 CYS A C 1
ATOM 2231 O O . CYS A 1 298 ? -6.680 1.092 12.566 1.00 82.62 298 CYS A O 1
ATOM 2233 N N . LEU A 1 299 ? -8.474 1.838 11.427 1.00 81.69 299 LEU A N 1
ATOM 2234 C CA . LEU A 1 299 ? -8.220 3.273 11.623 1.00 81.69 299 LEU A CA 1
ATOM 2235 C C . LEU A 1 299 ? -8.523 3.728 13.055 1.00 81.69 299 LEU A C 1
ATOM 2237 O O . LEU A 1 299 ? -7.819 4.565 13.616 1.00 81.69 299 LEU A O 1
ATOM 2241 N N . LYS A 1 300 ? -9.583 3.182 13.660 1.00 77.31 300 LYS A N 1
ATOM 2242 C CA . LYS A 1 300 ? -10.035 3.579 15.002 1.00 77.31 300 LYS A CA 1
ATOM 2243 C C . LYS A 1 300 ? -9.285 2.854 16.104 1.00 77.31 300 LYS A C 1
ATOM 2245 O O . LYS A 1 300 ? -9.074 3.405 17.183 1.00 77.31 300 LYS A O 1
ATOM 2250 N N . THR A 1 301 ? -8.953 1.588 15.885 1.00 78.19 301 THR A N 1
ATOM 2251 C CA . THR A 1 301 ? -8.357 0.741 16.916 1.00 78.19 301 THR A CA 1
ATOM 2252 C C . THR A 1 301 ? -7.423 -0.267 16.269 1.00 78.19 301 THR A C 1
ATOM 2254 O O . THR A 1 301 ? -7.814 -0.868 15.268 1.00 78.19 301 THR A O 1
ATOM 2257 N N . PRO A 1 302 ? -6.226 -0.504 16.833 1.00 83.94 302 PRO A N 1
ATOM 2258 C CA . PRO A 1 302 ? -5.373 -1.579 16.365 1.00 83.94 302 PRO A CA 1
ATOM 2259 C C . PRO A 1 302 ? -6.081 -2.929 16.405 1.00 83.94 302 PRO A C 1
ATOM 2261 O O . PRO A 1 302 ? -6.784 -3.234 17.371 1.00 83.94 302 PRO A O 1
ATOM 2264 N N . GLN A 1 303 ? -5.872 -3.742 15.378 1.00 87.50 303 GLN A N 1
ATOM 2265 C CA . GLN A 1 303 ? -6.462 -5.071 15.288 1.00 87.50 303 GLN A CA 1
ATOM 2266 C C . GLN A 1 303 ? -5.413 -6.103 14.918 1.00 87.50 303 GLN A C 1
ATOM 2268 O O . GLN A 1 303 ? -4.537 -5.842 14.094 1.00 87.50 303 GLN A O 1
ATOM 2273 N N . SER A 1 304 ? -5.539 -7.293 15.504 1.00 91.12 304 SER A N 1
ATOM 2274 C CA . SER A 1 304 ? -4.794 -8.461 15.051 1.00 91.12 304 SER A CA 1
ATOM 2275 C C . SER A 1 304 ? -5.554 -9.237 13.983 1.00 91.12 304 SER A C 1
ATOM 2277 O O . SER A 1 304 ? -6.786 -9.167 13.890 1.00 91.12 304 SER A O 1
ATOM 2279 N N . PHE A 1 305 ? -4.818 -9.990 13.172 1.00 89.25 305 PHE A N 1
ATOM 2280 C CA . PHE A 1 305 ? -5.385 -10.859 12.151 1.00 89.25 305 PHE A CA 1
ATOM 2281 C C . PHE A 1 305 ? -6.363 -11.867 12.773 1.00 89.25 305 PHE A C 1
ATOM 2283 O O . PHE A 1 305 ? -7.489 -12.025 12.294 1.00 89.25 305 PHE A O 1
ATOM 2290 N N . SER A 1 306 ? -5.999 -12.480 13.904 1.00 86.75 306 SER A N 1
ATOM 2291 C CA . SER A 1 306 ? -6.878 -13.397 14.639 1.00 86.75 306 SER A CA 1
ATOM 2292 C C . SER A 1 306 ? -8.136 -12.711 15.196 1.00 86.75 306 SER A C 1
ATOM 2294 O O . SER A 1 306 ? -9.221 -13.302 15.194 1.00 86.75 306 SER A O 1
ATOM 2296 N N . ALA A 1 307 ? -8.036 -11.453 15.641 1.00 86.12 307 ALA A N 1
ATOM 2297 C CA . ALA A 1 307 ? -9.181 -10.678 16.111 1.00 86.12 307 ALA A CA 1
ATOM 2298 C C . ALA A 1 307 ? -10.171 -10.388 14.976 1.00 86.12 307 ALA A C 1
ATOM 2300 O O . ALA A 1 307 ? -11.367 -10.646 15.136 1.00 86.12 307 ALA A O 1
ATOM 2301 N N . LEU A 1 308 ? -9.684 -9.942 13.815 1.00 87.44 308 LEU A N 1
ATOM 2302 C CA . LEU A 1 308 ? -10.539 -9.683 12.655 1.00 87.44 308 LEU A CA 1
ATOM 2303 C C . LEU A 1 308 ? -11.174 -10.961 12.108 1.00 87.44 308 LEU A C 1
ATOM 2305 O O . LEU A 1 308 ? -12.368 -10.956 11.821 1.00 87.44 308 LEU A O 1
ATOM 2309 N N . ARG A 1 309 ? -10.450 -12.086 12.075 1.00 88.31 309 ARG A N 1
ATOM 2310 C CA . ARG A 1 309 ? -11.037 -13.386 11.706 1.00 88.31 309 ARG A CA 1
ATOM 2311 C C . ARG A 1 309 ? -12.207 -13.793 12.603 1.00 88.31 309 ARG A C 1
ATOM 2313 O O . ARG A 1 309 ? -13.182 -14.354 12.115 1.00 88.31 309 ARG A O 1
ATOM 2320 N N . ARG A 1 310 ? -12.139 -13.496 13.906 1.00 85.88 310 ARG A N 1
ATOM 2321 C CA . ARG A 1 310 ? -13.249 -13.758 14.843 1.00 85.88 310 ARG A CA 1
ATOM 2322 C C . ARG A 1 310 ? -14.424 -12.802 14.651 1.00 85.88 310 ARG A C 1
ATOM 2324 O O . ARG A 1 310 ? -15.565 -13.211 14.846 1.00 85.88 310 ARG A O 1
ATOM 2331 N N . LEU A 1 311 ? -14.159 -11.544 14.298 1.00 83.94 311 LEU A N 1
ATOM 2332 C CA . LEU A 1 311 ? -15.199 -10.542 14.036 1.00 83.94 311 LEU A CA 1
ATOM 2333 C C . LEU A 1 311 ? -15.924 -10.788 12.704 1.00 83.94 311 LEU A C 1
ATOM 2335 O O . LEU A 1 311 ? -17.121 -10.523 12.607 1.00 83.94 311 LEU A O 1
ATOM 2339 N N . PHE A 1 312 ? -15.223 -11.355 11.721 1.00 84.38 312 PHE A N 1
ATOM 2340 C CA . PHE A 1 312 ? -15.707 -11.600 10.363 1.00 84.38 312 PHE A CA 1
ATOM 2341 C C . PHE A 1 312 ? -15.650 -13.094 9.982 1.00 84.38 312 PHE A C 1
ATOM 2343 O O . PHE A 1 312 ? -15.018 -13.451 8.991 1.00 84.38 312 PHE A O 1
ATOM 2350 N N . PRO A 1 313 ? -16.343 -13.995 10.709 1.00 81.44 313 PRO A N 1
ATOM 2351 C CA . PRO A 1 313 ? -16.210 -15.445 10.520 1.00 81.44 313 PRO A CA 1
ATOM 2352 C C . PRO A 1 313 ? -16.771 -15.960 9.185 1.00 81.44 313 PRO A C 1
ATOM 2354 O O . PRO A 1 313 ? -16.522 -17.103 8.821 1.00 81.44 313 PRO A O 1
ATOM 2357 N N . ARG A 1 314 ? -17.567 -15.144 8.481 1.00 83.38 314 ARG A N 1
ATOM 2358 C CA . ARG A 1 314 ? -18.169 -15.477 7.179 1.00 83.38 314 ARG A CA 1
ATOM 2359 C C . ARG A 1 314 ? -17.302 -15.069 5.985 1.00 83.38 314 ARG A C 1
ATOM 2361 O O . ARG A 1 314 ? -17.622 -15.462 4.871 1.00 83.38 314 ARG A O 1
ATOM 2368 N N . HIS A 1 315 ? -16.267 -14.259 6.202 1.00 83.56 315 HIS A N 1
ATOM 2369 C CA . HIS A 1 315 ? -15.380 -13.807 5.134 1.00 83.56 315 HIS A CA 1
ATOM 2370 C C . HIS A 1 315 ? -14.193 -14.754 4.982 1.00 83.56 315 HIS A C 1
ATOM 2372 O O . HIS A 1 315 ? -13.739 -15.349 5.962 1.00 83.56 315 HIS A O 1
ATOM 2378 N N . ASP A 1 316 ? -13.681 -14.866 3.756 1.00 85.69 316 ASP A N 1
ATOM 2379 C CA . ASP A 1 316 ? -12.499 -15.671 3.483 1.00 85.69 316 ASP A CA 1
ATOM 2380 C C . ASP A 1 316 ? -11.293 -15.117 4.263 1.00 85.69 316 ASP A C 1
ATOM 2382 O O . ASP A 1 316 ? -11.002 -13.916 4.265 1.00 85.69 316 ASP A O 1
ATOM 2386 N N . ALA A 1 317 ? -10.568 -16.011 4.934 1.00 86.62 317 ALA A N 1
ATOM 2387 C CA . ALA A 1 317 ? -9.331 -15.667 5.616 1.00 86.62 317 ALA A CA 1
ATOM 2388 C C . ALA A 1 317 ? -8.283 -15.111 4.637 1.00 86.62 317 ALA A C 1
ATOM 2390 O O . ALA A 1 317 ? -7.473 -14.274 5.041 1.00 86.62 317 ALA A O 1
ATOM 2391 N N . ALA A 1 318 ? -8.318 -15.529 3.366 1.00 88.62 318 ALA A N 1
ATOM 2392 C CA . ALA A 1 318 ? -7.443 -15.011 2.322 1.00 88.62 318 ALA A CA 1
ATOM 2393 C C . ALA A 1 318 ? -7.704 -13.526 2.016 1.00 88.62 318 ALA A C 1
ATOM 2395 O O . ALA A 1 318 ? -6.742 -12.782 1.817 1.00 88.62 318 ALA A O 1
ATOM 2396 N N . ASP A 1 319 ? -8.961 -13.071 2.052 1.00 89.25 319 ASP A N 1
ATOM 2397 C CA . ASP A 1 319 ? -9.327 -11.665 1.820 1.00 89.25 319 ASP A CA 1
ATOM 2398 C C . ASP A 1 319 ? -8.882 -10.761 2.971 1.00 89.25 319 ASP A C 1
ATOM 2400 O O . ASP A 1 319 ? -8.407 -9.641 2.749 1.00 89.25 319 ASP A O 1
ATOM 2404 N N . ILE A 1 320 ? -9.000 -11.257 4.207 1.00 91.00 320 ILE A N 1
ATOM 2405 C CA . ILE A 1 320 ? -8.483 -10.568 5.394 1.00 91.00 320 ILE A CA 1
ATOM 2406 C C . ILE A 1 320 ? -6.949 -10.527 5.332 1.00 91.00 320 ILE A C 1
ATOM 2408 O O . ILE A 1 320 ? -6.355 -9.496 5.632 1.00 91.00 320 ILE A O 1
ATOM 2412 N N . ALA A 1 321 ? -6.289 -11.605 4.897 1.00 92.62 321 ALA A N 1
ATOM 2413 C CA . ALA A 1 321 ? -4.833 -11.636 4.752 1.00 92.62 321 ALA A CA 1
ATOM 2414 C C . ALA A 1 321 ? -4.352 -10.641 3.684 1.00 92.62 321 ALA A C 1
ATOM 2416 O O . ALA A 1 321 ? -3.411 -9.887 3.928 1.00 92.62 321 AL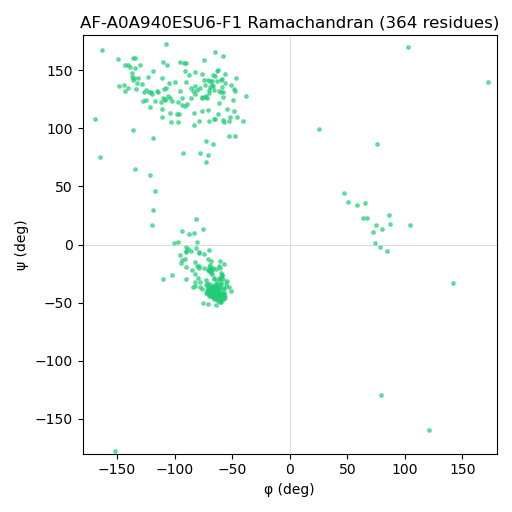A A O 1
ATOM 2417 N N . LEU A 1 322 ? -5.050 -10.575 2.542 1.00 93.06 322 LEU A N 1
ATOM 2418 C CA . LEU A 1 322 ? -4.793 -9.590 1.490 1.00 93.06 322 LEU A CA 1
ATOM 2419 C C . LEU A 1 322 ? -4.885 -8.163 2.029 1.00 93.06 322 LEU A C 1
ATOM 2421 O O . LEU A 1 322 ? -4.047 -7.332 1.695 1.00 93.06 322 LEU A O 1
ATOM 2425 N N . PHE A 1 323 ? -5.878 -7.880 2.873 1.00 93.38 323 PHE A N 1
ATOM 2426 C CA . PHE A 1 323 ? -6.016 -6.568 3.496 1.00 93.38 323 PHE A CA 1
ATOM 2427 C C . PHE A 1 323 ? -4.806 -6.214 4.371 1.00 93.38 323 PHE A C 1
ATOM 2429 O O . PHE A 1 323 ? -4.272 -5.117 4.243 1.00 93.38 323 PHE A O 1
ATOM 2436 N N . PHE A 1 324 ? -4.345 -7.132 5.229 1.00 93.31 324 PHE A N 1
ATOM 2437 C CA . PHE A 1 324 ? -3.170 -6.893 6.078 1.00 93.31 324 PHE A CA 1
ATOM 2438 C C . PHE A 1 324 ? -1.914 -6.640 5.246 1.00 93.31 324 PHE A C 1
ATOM 2440 O O . PHE A 1 324 ? -1.200 -5.665 5.474 1.00 93.31 324 PHE A O 1
ATOM 2447 N N . VAL A 1 325 ? -1.665 -7.505 4.266 1.00 93.56 325 VAL A N 1
ATOM 2448 C CA . VAL A 1 325 ? -0.476 -7.437 3.412 1.00 93.56 325 VAL A CA 1
ATOM 2449 C C . VAL A 1 325 ? -0.502 -6.180 2.550 1.00 93.56 325 VAL A C 1
ATOM 2451 O O . VAL A 1 325 ? 0.479 -5.440 2.526 1.00 93.56 325 VAL A O 1
ATOM 2454 N N . GLY A 1 326 ? -1.641 -5.885 1.920 1.00 92.56 326 GLY A N 1
ATOM 2455 C CA . GLY A 1 326 ? -1.845 -4.663 1.149 1.00 92.56 326 GLY A CA 1
ATOM 2456 C C . GLY A 1 326 ? -1.627 -3.410 1.993 1.00 92.56 326 GLY A C 1
ATOM 2457 O O . GLY A 1 326 ? -0.891 -2.525 1.572 1.00 92.56 326 GLY A O 1
ATOM 2458 N N . ALA A 1 327 ? -2.184 -3.361 3.206 1.00 92.00 327 ALA A N 1
ATOM 2459 C CA . ALA A 1 327 ? -2.088 -2.195 4.079 1.00 92.00 327 ALA A CA 1
ATOM 2460 C C . ALA A 1 327 ? -0.676 -1.916 4.588 1.00 92.00 327 ALA A C 1
ATOM 2462 O O . ALA A 1 327 ? -0.270 -0.755 4.667 1.00 92.00 327 ALA A O 1
ATOM 2463 N N . VAL A 1 328 ? 0.083 -2.962 4.913 1.00 92.81 328 VAL A N 1
ATOM 2464 C CA . VAL A 1 328 ? 1.481 -2.812 5.323 1.00 92.81 328 VAL A CA 1
ATOM 2465 C C . VAL A 1 328 ? 2.342 -2.407 4.128 1.00 92.81 328 VAL A C 1
ATOM 2467 O O . VAL A 1 328 ? 3.041 -1.399 4.202 1.00 92.81 328 VAL A O 1
ATOM 2470 N N . LEU A 1 329 ? 2.260 -3.132 3.006 1.00 92.19 329 LEU A N 1
ATOM 2471 C CA . LEU A 1 329 ? 3.108 -2.881 1.834 1.00 92.19 329 LEU A CA 1
ATOM 2472 C C . LEU A 1 329 ? 2.773 -1.583 1.097 1.00 92.19 329 LEU A C 1
ATOM 2474 O O . LEU A 1 329 ? 3.642 -1.033 0.423 1.00 92.19 329 LEU A O 1
ATOM 2478 N N . SER A 1 330 ? 1.553 -1.062 1.240 1.00 90.38 330 SER A N 1
ATOM 2479 C CA . SER A 1 330 ? 1.204 0.264 0.733 1.00 90.38 330 SER A CA 1
ATOM 2480 C C . SER A 1 330 ? 1.688 1.405 1.633 1.00 90.38 330 SER A C 1
ATOM 2482 O O . SER A 1 330 ? 1.496 2.566 1.286 1.00 90.38 330 SER A O 1
ATOM 2484 N N . GLY A 1 331 ? 2.236 1.098 2.814 1.00 86.62 331 GLY A N 1
ATOM 2485 C CA . GLY A 1 331 ? 2.611 2.088 3.823 1.00 86.62 331 GLY A CA 1
ATOM 2486 C C . GLY A 1 331 ? 1.424 2.730 4.551 1.00 86.62 331 GLY A C 1
ATOM 2487 O O . GLY A 1 331 ? 1.616 3.706 5.268 1.00 86.62 331 GLY A O 1
ATOM 2488 N N . ALA A 1 332 ? 0.204 2.202 4.390 1.00 85.69 332 ALA A N 1
ATOM 2489 C CA . ALA A 1 332 ? -0.992 2.728 5.056 1.00 85.69 332 ALA A CA 1
ATOM 2490 C C . ALA A 1 332 ? -1.121 2.249 6.513 1.00 85.69 332 ALA A C 1
ATOM 2492 O O . ALA A 1 332 ? -1.866 2.844 7.297 1.00 85.69 332 ALA A O 1
ATOM 2493 N N . ALA A 1 333 ? -0.416 1.172 6.873 1.00 89.12 333 ALA A N 1
ATOM 2494 C CA . ALA A 1 333 ? -0.433 0.568 8.196 1.00 89.12 333 ALA A CA 1
ATOM 2495 C C . ALA A 1 333 ? 0.935 0.572 8.879 1.00 89.12 333 ALA A C 1
ATOM 2497 O O . ALA A 1 333 ? 1.972 0.371 8.246 1.00 89.12 333 ALA A O 1
ATOM 2498 N N . ARG A 1 334 ? 0.903 0.654 10.210 1.00 89.69 334 ARG A N 1
ATOM 2499 C CA . ARG A 1 334 ? 2.011 0.255 11.081 1.00 89.69 334 ARG A CA 1
ATOM 2500 C C . ARG A 1 334 ? 1.758 -1.126 11.649 1.00 89.69 334 ARG A C 1
ATOM 2502 O O . ARG A 1 334 ? 0.641 -1.423 12.075 1.00 89.69 334 ARG A O 1
ATOM 2509 N N . VAL A 1 335 ? 2.809 -1.931 11.716 1.00 90.19 335 VAL A N 1
ATOM 2510 C CA . VAL A 1 335 ? 2.794 -3.222 12.402 1.00 90.19 335 VAL A CA 1
ATOM 2511 C C . VAL A 1 335 ? 3.104 -3.005 13.876 1.00 90.19 335 VAL A C 1
ATOM 2513 O O . VAL A 1 335 ? 4.026 -2.278 14.233 1.00 90.19 335 VAL A O 1
ATOM 2516 N N . LEU A 1 336 ? 2.338 -3.637 14.752 1.00 87.62 336 LEU A N 1
ATOM 2517 C CA . LEU A 1 336 ? 2.551 -3.575 16.190 1.00 87.62 336 LEU A CA 1
ATOM 2518 C C . LEU A 1 336 ? 3.169 -4.889 16.677 1.00 87.62 336 LEU A C 1
ATOM 2520 O O . LEU A 1 336 ? 2.728 -5.956 16.241 1.00 87.62 336 LEU A O 1
ATOM 2524 N N . PRO A 1 337 ? 4.146 -4.843 17.600 1.00 69.50 337 PRO A N 1
ATOM 2525 C CA . PRO A 1 337 ? 4.682 -6.054 18.206 1.00 69.50 337 PRO A CA 1
ATOM 2526 C C . PRO A 1 337 ? 3.561 -6.831 18.912 1.00 69.50 337 PRO A C 1
ATOM 2528 O O . PRO A 1 337 ? 2.721 -6.247 19.608 1.00 69.50 337 PRO A O 1
ATOM 2531 N N . LEU A 1 338 ? 3.531 -8.155 18.726 1.00 61.94 338 LEU A N 1
ATOM 2532 C CA . LEU A 1 338 ? 2.575 -9.035 19.402 1.00 61.94 338 LEU A CA 1
ATOM 2533 C C . LEU A 1 338 ? 2.842 -9.002 20.904 1.00 61.94 338 LEU A C 1
ATOM 2535 O O . LEU A 1 338 ? 3.861 -9.476 21.388 1.00 61.94 338 LEU A O 1
ATOM 2539 N N . GLY A 1 339 ? 1.927 -8.355 21.614 1.00 49.12 339 GLY A N 1
ATOM 2540 C CA . GLY A 1 339 ? 2.096 -7.884 22.984 1.00 49.12 339 GLY A CA 1
ATOM 2541 C C . GLY A 1 339 ? 1.425 -6.524 23.168 1.00 49.12 339 GLY A C 1
ATOM 2542 O O . GLY A 1 339 ? 0.839 -6.278 24.211 1.00 49.12 339 GLY A O 1
ATOM 2543 N N . ALA A 1 340 ? 1.418 -5.683 22.124 1.00 40.19 340 ALA A N 1
ATOM 2544 C CA . ALA A 1 340 ? 0.774 -4.366 22.120 1.00 40.19 340 ALA A CA 1
ATOM 2545 C C . ALA A 1 340 ? -0.660 -4.350 21.567 1.00 40.19 340 ALA A C 1
ATOM 2547 O O . ALA A 1 340 ? -1.397 -3.388 21.795 1.00 40.19 340 ALA A O 1
ATOM 2548 N N . ALA A 1 341 ? -1.081 -5.399 20.854 1.00 41.69 341 ALA A N 1
ATOM 2549 C CA . ALA A 1 341 ? -2.499 -5.612 20.587 1.00 41.69 341 ALA A CA 1
ATOM 2550 C C . ALA A 1 341 ? -3.182 -5.999 21.904 1.00 41.69 341 ALA A C 1
ATOM 2552 O O . ALA A 1 341 ? -2.626 -6.831 22.624 1.00 41.69 341 ALA A O 1
ATOM 2553 N N . PRO A 1 342 ? -4.360 -5.438 22.237 1.00 39.44 342 PRO A N 1
ATOM 2554 C CA . PRO A 1 342 ? -5.069 -5.857 23.432 1.00 39.44 342 PRO A CA 1
ATOM 2555 C C . PRO A 1 342 ? -5.251 -7.374 23.368 1.00 39.44 342 PRO A C 1
ATOM 2557 O O . PRO A 1 342 ? -5.922 -7.887 22.467 1.00 39.44 342 PRO A O 1
ATOM 2560 N N . GLN A 1 343 ? -4.642 -8.095 24.317 1.00 37.12 343 GLN A N 1
ATOM 2561 C CA . GLN A 1 343 ? -5.107 -9.435 24.640 1.00 37.12 343 GLN A CA 1
ATOM 2562 C C . GLN A 1 343 ? -6.612 -9.300 24.825 1.00 37.12 343 GLN A C 1
ATOM 2564 O O . GLN A 1 343 ? -7.075 -8.445 25.586 1.00 37.12 343 GLN A O 1
ATOM 2569 N N . ALA A 1 344 ? -7.374 -10.093 24.073 1.00 37.84 344 ALA A N 1
ATOM 2570 C CA . ALA A 1 344 ? -8.783 -10.249 24.357 1.00 37.84 344 ALA A CA 1
ATOM 2571 C C . ALA A 1 344 ? -8.862 -10.618 25.838 1.00 37.84 344 ALA A C 1
ATOM 2573 O O . ALA A 1 344 ? -8.403 -11.693 26.226 1.00 37.84 344 ALA A O 1
ATOM 2574 N N . ALA A 1 345 ? -9.361 -9.688 26.656 1.00 31.06 345 ALA A N 1
ATOM 2575 C CA . ALA A 1 345 ? -9.661 -9.963 28.046 1.00 31.06 345 ALA A CA 1
ATOM 2576 C C . ALA A 1 345 ? -10.443 -11.287 28.097 1.00 31.06 345 ALA A C 1
ATOM 2578 O O . ALA A 1 345 ? -11.238 -11.539 27.176 1.00 31.06 345 ALA A O 1
ATOM 2579 N N . PRO A 1 346 ? -10.220 -12.140 29.116 1.00 28.73 346 PRO A N 1
ATOM 2580 C CA . PRO A 1 346 ? -11.019 -13.347 29.277 1.00 28.73 346 PRO A CA 1
ATOM 2581 C C . PRO A 1 346 ? -12.483 -12.942 29.164 1.00 28.73 346 PRO A C 1
ATOM 2583 O O . PRO A 1 346 ? -12.862 -11.896 29.691 1.00 28.73 346 PRO A O 1
ATOM 2586 N N . ALA A 1 347 ? -13.239 -13.708 28.376 1.00 34.25 347 ALA A N 1
ATOM 2587 C CA . ALA A 1 347 ? -14.583 -13.379 27.931 1.00 34.25 347 ALA A CA 1
ATOM 2588 C C . ALA A 1 347 ? -15.460 -12.908 29.101 1.00 34.25 347 ALA A C 1
ATOM 2590 O O . ALA A 1 347 ? -16.095 -13.703 29.784 1.00 34.25 347 ALA A O 1
ATOM 2591 N N . VAL A 1 348 ? -15.508 -11.595 29.316 1.00 36.25 348 VAL A N 1
ATOM 2592 C CA . VAL A 1 348 ? -16.626 -10.973 30.003 1.00 36.25 348 VAL A CA 1
ATOM 2593 C C . VAL A 1 348 ? -17.685 -10.902 28.933 1.00 36.25 348 VAL A C 1
ATOM 2595 O O . VAL A 1 348 ? -17.542 -10.157 27.959 1.00 36.25 348 VAL A O 1
ATOM 2598 N N . ASP A 1 349 ? -18.673 -11.772 29.080 1.00 28.42 349 ASP A N 1
ATOM 2599 C CA . ASP A 1 349 ? -19.785 -11.925 28.164 1.00 28.42 349 ASP A CA 1
ATOM 2600 C C . ASP A 1 349 ? -20.332 -10.534 27.801 1.00 28.42 349 ASP A C 1
ATOM 2602 O O . ASP A 1 349 ? -20.850 -9.813 28.666 1.00 28.42 349 ASP A O 1
ATOM 2606 N N . PRO A 1 350 ? -20.143 -10.058 26.558 1.00 33.38 350 PRO A N 1
ATOM 2607 C CA . PRO A 1 350 ? -20.626 -8.746 26.197 1.00 33.38 350 PRO A CA 1
ATOM 2608 C C . PRO A 1 350 ? -22.138 -8.856 26.129 1.00 33.38 350 PRO A C 1
ATOM 2610 O O . PRO A 1 350 ? -22.676 -9.577 25.288 1.00 33.38 350 PRO A O 1
ATOM 2613 N N . SER A 1 351 ? -22.808 -8.127 27.020 1.00 33.75 351 SER A N 1
ATOM 2614 C CA . SER A 1 351 ? -24.264 -8.013 27.034 1.00 33.75 351 SER A CA 1
ATOM 2615 C C . SER A 1 351 ? -24.831 -7.958 25.597 1.00 33.75 351 SER A C 1
ATOM 2617 O O . SER A 1 351 ? -24.376 -7.153 24.770 1.00 33.75 351 SER A O 1
ATOM 2619 N N . PRO A 1 352 ? -25.817 -8.815 25.267 1.00 40.19 352 PRO A N 1
ATOM 2620 C CA . PRO A 1 352 ? -26.187 -9.167 23.889 1.00 40.19 352 PRO A CA 1
ATOM 2621 C C . PRO A 1 352 ? -26.658 -7.981 23.027 1.00 40.19 352 PRO A C 1
ATOM 2623 O O . PRO A 1 352 ? -26.686 -8.063 21.800 1.00 40.19 352 PRO A O 1
ATOM 2626 N N . ARG A 1 353 ? -26.971 -6.835 23.645 1.00 39.84 353 ARG A N 1
ATOM 2627 C CA . ARG A 1 353 ? -27.481 -5.633 22.971 1.00 39.84 353 ARG A CA 1
ATOM 2628 C C . ARG A 1 353 ? -26.444 -4.882 22.122 1.00 39.84 353 ARG A C 1
ATOM 2630 O O . ARG A 1 353 ? -26.817 -4.328 21.092 1.00 39.84 353 ARG A O 1
ATOM 2637 N N . ARG A 1 354 ? -25.155 -4.849 22.495 1.00 40.22 354 ARG A N 1
ATOM 2638 C CA . ARG A 1 354 ? -24.151 -4.024 21.772 1.00 40.22 354 ARG A CA 1
ATOM 2639 C C . ARG A 1 354 ? -23.590 -4.684 20.510 1.00 40.22 354 ARG A C 1
ATOM 2641 O O . ARG A 1 354 ? -23.324 -3.984 19.536 1.00 40.22 354 ARG A O 1
ATOM 2648 N N . ARG A 1 355 ? -23.470 -6.017 20.491 1.00 43.06 355 ARG A N 1
ATOM 2649 C CA . ARG A 1 355 ? -23.074 -6.776 19.287 1.00 43.06 355 ARG A CA 1
ATOM 2650 C C . ARG A 1 355 ? -24.128 -6.679 18.179 1.00 43.06 355 ARG A C 1
ATOM 2652 O O . ARG A 1 355 ? -23.766 -6.566 17.013 1.00 43.06 355 ARG A O 1
ATOM 2659 N N . GLY A 1 356 ? -25.411 -6.663 18.550 1.00 39.41 356 GLY A N 1
ATOM 2660 C CA . GLY A 1 356 ? -26.519 -6.527 17.603 1.00 39.41 356 GLY A CA 1
ATOM 2661 C C . GLY A 1 356 ? -26.553 -5.165 16.914 1.00 39.41 356 GLY A C 1
ATOM 2662 O O . GLY A 1 356 ? -26.720 -5.110 15.704 1.00 39.41 356 GLY A O 1
ATOM 2663 N N . PHE A 1 357 ? -26.323 -4.072 17.648 1.00 46.25 357 PHE A N 1
ATOM 2664 C CA . PHE A 1 357 ? -26.419 -2.723 17.080 1.00 46.25 357 PHE A CA 1
ATOM 2665 C C . PHE A 1 357 ? -25.317 -2.422 16.056 1.00 46.25 357 PHE A C 1
ATOM 2667 O O . PHE A 1 357 ? -25.608 -1.908 14.985 1.00 46.25 357 PHE A O 1
ATOM 2674 N N . PHE A 1 358 ? -24.060 -2.777 16.344 1.00 46.03 358 PHE A N 1
ATOM 2675 C CA . PHE A 1 358 ? -22.948 -2.523 15.417 1.00 46.03 358 PHE A CA 1
ATOM 2676 C C . PHE A 1 358 ? -23.037 -3.386 14.153 1.00 46.03 358 PHE A C 1
ATOM 2678 O O . PHE A 1 358 ? -22.754 -2.912 13.057 1.00 46.03 358 PHE A O 1
ATOM 2685 N N . ARG A 1 359 ? -23.490 -4.637 14.299 1.00 45.72 359 ARG A N 1
ATOM 2686 C CA . ARG A 1 359 ? -23.740 -5.539 13.172 1.00 45.72 359 ARG A CA 1
ATOM 2687 C C . ARG A 1 359 ? -24.937 -5.086 12.334 1.00 45.72 359 ARG A C 1
ATOM 2689 O O . ARG A 1 359 ? -24.820 -5.008 11.122 1.00 45.72 359 ARG A O 1
ATOM 2696 N N . ALA A 1 360 ? -26.032 -4.680 12.976 1.00 42.28 360 ALA A N 1
ATOM 2697 C CA . ALA A 1 360 ? -27.208 -4.136 12.299 1.00 42.28 360 ALA A CA 1
ATOM 2698 C C . ALA A 1 360 ? -26.950 -2.776 11.631 1.00 42.28 360 ALA A C 1
ATOM 2700 O O . ALA A 1 360 ? -27.649 -2.424 10.689 1.00 42.28 360 ALA A O 1
ATOM 2701 N N . LEU A 1 361 ? -25.973 -2.001 12.111 1.00 42.22 361 LEU A N 1
ATOM 2702 C CA . LEU A 1 361 ? -25.549 -0.756 11.471 1.00 42.22 361 LEU A CA 1
ATOM 2703 C C . LEU A 1 361 ? -24.698 -1.030 10.220 1.00 42.22 361 LEU A C 1
ATOM 2705 O O . LEU A 1 361 ? -24.853 -0.333 9.225 1.00 42.22 361 LEU A O 1
ATOM 2709 N N . LEU A 1 362 ? -23.838 -2.054 10.255 1.00 48.56 362 LEU A N 1
ATOM 2710 C CA . LEU A 1 362 ? -23.029 -2.470 9.104 1.00 48.56 362 LEU A CA 1
ATOM 2711 C C . LEU A 1 362 ? -23.873 -3.144 8.013 1.00 48.56 362 LEU A C 1
ATOM 2713 O O . LEU A 1 362 ? -23.704 -2.800 6.849 1.00 48.56 362 LEU A O 1
ATOM 2717 N N . ASP A 1 363 ? -24.825 -4.003 8.391 1.00 47.50 363 ASP A N 1
ATOM 2718 C CA . ASP A 1 363 ? -25.760 -4.656 7.457 1.00 47.50 363 ASP A CA 1
ATOM 2719 C C . ASP A 1 363 ? -26.777 -3.670 6.842 1.00 47.50 363 ASP A C 1
ATOM 2721 O O . ASP A 1 363 ? -27.421 -3.982 5.850 1.00 47.50 363 ASP A O 1
ATOM 2725 N N . LYS A 1 364 ? -26.967 -2.479 7.432 1.00 39.41 364 LYS A N 1
ATOM 2726 C CA . LYS A 1 364 ? -27.874 -1.441 6.900 1.00 39.41 364 LYS A CA 1
ATOM 2727 C C . LYS A 1 364 ? -27.194 -0.417 5.999 1.00 39.41 364 LYS A C 1
ATOM 2729 O O . LYS A 1 364 ? -27.894 0.377 5.376 1.00 39.41 364 LYS A O 1
ATOM 2734 N N . LEU A 1 365 ? -25.865 -0.378 5.982 1.00 35.78 365 LEU A N 1
ATOM 2735 C CA . LEU A 1 365 ? -25.113 0.594 5.190 1.00 35.78 365 LEU A CA 1
ATOM 2736 C C . LEU A 1 365 ? -24.676 0.046 3.825 1.00 35.78 365 LEU A C 1
ATOM 2738 O O . LEU A 1 365 ? -24.225 0.855 3.016 1.00 35.78 365 LEU A O 1
ATOM 2742 N N . PHE A 1 366 ? -24.839 -1.260 3.561 1.00 41.56 366 PHE A N 1
ATOM 2743 C CA . PHE A 1 366 ? -24.532 -1.895 2.275 1.00 41.56 366 PHE A CA 1
ATOM 2744 C C . PHE A 1 366 ? -25.474 -3.051 1.953 1.00 41.56 366 PHE A C 1
ATOM 2746 O O . PHE A 1 366 ? -25.491 -4.022 2.743 1.00 41.56 366 PHE A O 1
#

Solvent-accessible surface area (backbone atoms only — not comparable to full-atom values): 20448 Å² total; per-residue (Å²): 91,34,32,29,37,34,28,57,55,73,69,57,46,51,53,50,46,54,48,44,44,72,77,35,84,77,44,46,74,43,75,53,81,69,80,65,83,60,89,74,64,82,78,54,52,66,30,38,40,37,26,30,54,56,50,77,44,50,51,62,45,74,71,54,51,53,50,49,53,62,69,43,67,75,35,25,26,34,41,34,32,38,53,87,69,24,37,47,41,60,66,44,53,78,73,47,85,70,88,40,51,66,23,81,40,51,41,90,72,50,74,64,56,53,47,54,27,49,42,57,38,70,69,52,67,81,72,74,81,74,71,76,81,78,78,82,71,83,86,86,83,77,83,86,76,48,27,31,53,87,65,50,28,58,60,59,44,44,62,16,36,53,55,49,57,70,27,56,41,48,33,55,50,52,54,43,42,60,65,55,45,32,32,34,45,28,68,47,101,79,29,35,33,38,42,30,48,81,80,42,30,30,20,47,52,52,54,70,71,55,53,40,34,31,23,29,53,81,40,86,48,85,72,44,47,78,44,82,49,54,69,68,57,46,57,57,54,30,64,77,36,45,75,74,41,55,32,31,63,52,40,29,47,43,44,53,32,17,39,76,46,63,41,53,56,81,66,78,38,81,49,27,35,30,34,82,50,81,76,70,56,88,82,41,97,77,65,61,84,64,48,62,58,52,44,62,46,24,54,76,41,69,43,35,52,64,57,50,47,68,76,40,71,89,55,62,65,42,61,56,45,49,45,54,53,25,32,41,68,26,62,30,22,27,35,38,64,92,80,74,48,82,73,79,66,78,85,69,78,72,64,74,68,60,66,49,52,58,51,54,51,54,63,70,74,105

pLDDT: mean 75.15, std 18.45, range [24.61, 94.31]

Foldseek 3Di:
DFEEEELDDPVRLVVLQVLCCVVPPPYYYDYDPDLDDDPVCVVTGLEYEYECVSNVNQADDPVVVVVVLVVCVQHQYEYEAEPDCSNCVVVVVVVDCPVAHYHYAYPVGDPVSVVVRVCRRVPVDVPPPPDDDDPPPDDDDDPPDFAALARCLLVVLCQFQVLQCVLVLSVVLSVVSNVQAWKWWDPDPQWIKIDRNVVQKIFTLHDPVVLLCSLLVVDDSVPTDIDTDHPVVSVVVSVVRDDIDGNLQVSLLSLVSNVVSPSFDGTPDKWKKAFPDQPPCVSHPDQPPCLNVVSVVRPVAIDILVRVCVLCVPDDSRSSSSSVSSCRSSRRIGIDPPVPHPDPDDDPPPDPVPSVVVVVVVVVVD

Secondary structure (DSSP, 8-state):
-EEEEES--HHHHHHHHHHHHHHSTT-EEEEE-SSS--GGGGGS-SEEEEETTTTT--S--HHHHHHHHHHHTT-EEEEEE-SSSGGGHHHHHTTS---S-EEEEESSPPHHHHHHHHHHHTT-----------------------B-TTTTHHHHHHHH-GGGGGSHHHHHHHHHHHHTS-EEEESSSS-EEEEETTTTEEEE-S-HHHHHHHHHTSS--TT-EEEE--HHHHHHHHHHH-S-EEHHHHHHHHHHHHIIIII----SS--EEEESS---GGGSS---THHHHHHHHHHHS-EEHHHHHHH-TTS-HHHHHHHHHHHHHTT-EEEE-TTTSPP--S-----HHHHHHHHHHHTTT-